Protein AF-A0A953ZET5-F1 (afdb_monomer)

Secondary structure (DSSP, 8-state):
-HHHHHHTT----HHHHHHHHHHHHHHHHHHHHHHHHHHHHHHHHH---HHHHHHHHHHHHHHHHHHHHHHHHHHHHHHHTTEEEETTTTEEEET-HHHHHHHHHHHHHHHHHHHHHHHHHHHHHHHHHHHHHHHHHHHHHHHHHS-----SSSS-S----------------------------

Sequence (185 aa):
VMVSLIVLSQPFGIIMTGVAVVALAGVVVNNAIVMIDYINQLRTHHGLELYDAIVEAGKTRLRPVLLTAITTGLGLLPMAMQFSFDFHQFKFVVGGESSAWWAPLATAVIFGLMIATVLTLVLVPAAYLVTAGWSERWRVFFKRVFGSPDELSDDQRDPPHDGQPSAKAEDKMPTLEPDVAPAFD

pLDDT: mean 76.18, std 15.69, range [39.97, 94.94]

Radius of gyration: 33.56 Å; Cα contacts (8 Å, |Δi|>4): 132; chains: 1; bounding box: 42×70×109 Å

Foldseek 3Di:
DVVLCVVVVADDDPVLLVVLVVVLVVLLVVLLVQLVVQLVCCCPPVVDDSVVSLVVSLVVSLVVLVVVLVVLLVVLVCLLQQFDQDPVVRDTDRPDPVSSVNNVNSSSNNVSSVVSSVCSSPVSSVVVVVCVVCVVVCVVVCCVVPPDPPPDDDPPDDDDDDDDDDDDDDDDDDDDDDDDDDDDD

Solvent-accessible surface area (backbone atoms only — not comparable to full-atom values): 10989 Å² total; per-residue (Å²): 73,73,67,41,32,62,75,69,73,45,76,92,44,72,66,47,46,48,52,26,52,54,55,45,50,54,54,53,50,53,58,43,49,62,44,54,54,44,29,52,45,34,36,73,76,68,64,39,55,76,68,59,20,43,56,52,35,50,62,65,46,46,55,61,55,50,52,51,46,49,51,53,32,62,71,31,43,49,40,39,68,16,54,28,76,39,80,91,74,76,40,82,39,76,65,38,74,72,31,59,71,48,17,51,24,34,39,20,37,39,49,33,43,55,54,47,50,59,45,45,71,52,48,50,56,51,48,48,58,45,44,72,69,35,52,66,56,48,52,53,49,44,45,70,75,50,70,70,88,85,79,91,82,87,90,82,76,78,85,86,82,79,83,82,84,89,80,91,76,89,84,82,84,82,86,79,88,86,84,81,88,82,88,82,136

Mean predicted aligned error: 14.92 Å

Structure (mmCIF, N/CA/C/O backbone):
data_AF-A0A953ZET5-F1
#
_entry.id   AF-A0A953ZET5-F1
#
loop_
_atom_site.group_PDB
_atom_site.id
_atom_site.type_symbol
_atom_site.label_atom_id
_atom_site.label_alt_id
_atom_site.label_comp_id
_atom_site.label_asym_id
_atom_site.label_entity_id
_atom_site.label_seq_id
_atom_site.pdbx_PDB_ins_code
_atom_site.Cartn_x
_atom_site.Cartn_y
_atom_site.Cartn_z
_atom_site.occupancy
_atom_site.B_iso_or_equiv
_atom_site.auth_seq_id
_atom_site.auth_comp_id
_atom_site.auth_asym_id
_atom_site.auth_atom_id
_atom_site.pdbx_PDB_model_num
ATOM 1 N N . VAL A 1 1 ? 7.476 -8.283 -3.589 1.00 85.75 1 VAL A N 1
ATOM 2 C CA . VAL A 1 1 ? 8.822 -7.981 -4.129 1.00 85.75 1 VAL A CA 1
ATOM 3 C C . VAL A 1 1 ? 9.513 -9.210 -4.716 1.00 85.75 1 VAL A C 1
ATOM 5 O O . VAL A 1 1 ? 9.775 -9.204 -5.903 1.00 85.75 1 VAL A O 1
ATOM 8 N N . MET A 1 2 ? 9.762 -10.295 -3.970 1.00 88.56 2 MET A N 1
ATOM 9 C CA . MET A 1 2 ? 10.378 -11.497 -4.581 1.00 88.56 2 MET A CA 1
ATOM 10 C C . MET A 1 2 ? 9.539 -12.085 -5.717 1.00 88.56 2 MET A C 1
ATOM 12 O O . MET A 1 2 ? 10.047 -12.330 -6.804 1.00 88.56 2 MET A O 1
ATOM 16 N N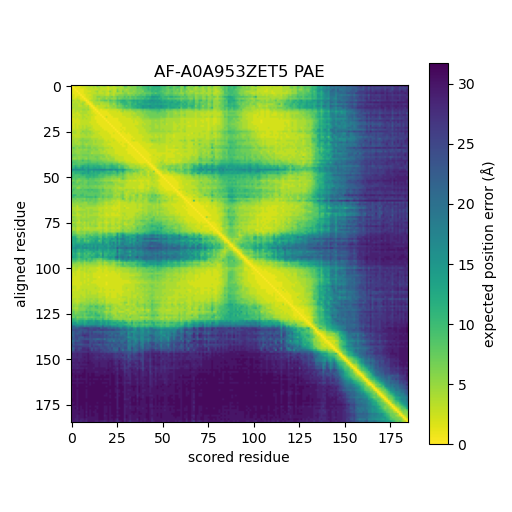 . VAL A 1 3 ? 8.228 -12.204 -5.494 1.00 89.25 3 VAL A N 1
ATOM 17 C CA . VAL A 1 3 ? 7.287 -12.713 -6.500 1.00 89.25 3 VAL A CA 1
ATOM 18 C C . VAL A 1 3 ? 7.346 -11.910 -7.804 1.00 89.25 3 VAL A C 1
ATOM 20 O O . VAL A 1 3 ? 7.345 -12.499 -8.875 1.00 89.25 3 VAL A O 1
ATOM 23 N N . SER A 1 4 ? 7.450 -10.580 -7.740 1.00 86.88 4 SER A N 1
ATOM 24 C CA . SER A 1 4 ? 7.460 -9.748 -8.949 1.00 86.88 4 SER A CA 1
ATOM 25 C C . SER A 1 4 ? 8.730 -9.921 -9.773 1.00 86.88 4 SER A C 1
ATOM 27 O O . SER A 1 4 ? 8.649 -9.993 -10.992 1.00 86.88 4 SER A O 1
ATOM 29 N N . LEU A 1 5 ? 9.891 -10.040 -9.123 1.00 87.50 5 LEU A N 1
ATOM 30 C CA . LEU A 1 5 ? 11.156 -10.272 -9.823 1.00 87.50 5 LEU A CA 1
ATOM 31 C C . LEU A 1 5 ? 11.179 -11.641 -10.511 1.00 87.50 5 LEU A C 1
ATOM 33 O O . LEU A 1 5 ? 11.669 -11.745 -11.632 1.00 87.50 5 LEU A O 1
ATOM 37 N N . ILE A 1 6 ? 10.591 -12.662 -9.875 1.00 89.44 6 ILE A N 1
ATOM 38 C CA . ILE A 1 6 ? 10.443 -14.001 -10.463 1.00 89.44 6 ILE A CA 1
ATOM 39 C C . ILE A 1 6 ? 9.527 -13.947 -11.689 1.00 89.44 6 ILE A C 1
ATOM 41 O O . ILE A 1 6 ? 9.890 -14.456 -12.745 1.00 89.44 6 ILE A O 1
ATOM 45 N N . VAL A 1 7 ? 8.363 -13.299 -11.575 1.00 86.62 7 VAL A N 1
ATOM 46 C CA . VAL A 1 7 ? 7.390 -13.209 -12.677 1.00 86.62 7 VAL A CA 1
ATOM 47 C C . VAL A 1 7 ? 7.969 -12.460 -13.881 1.00 86.62 7 VAL A C 1
ATOM 49 O O . VAL A 1 7 ? 7.744 -12.873 -15.014 1.00 86.62 7 VAL A O 1
ATOM 52 N N . LEU A 1 8 ? 8.740 -11.391 -13.658 1.00 84.31 8 LEU A N 1
ATOM 53 C CA . LEU A 1 8 ? 9.330 -10.587 -14.733 1.00 84.31 8 LEU A CA 1
ATOM 54 C C . LEU A 1 8 ? 10.750 -11.031 -15.131 1.00 84.31 8 LEU A C 1
ATOM 56 O O . LEU A 1 8 ? 11.387 -10.359 -15.938 1.00 84.3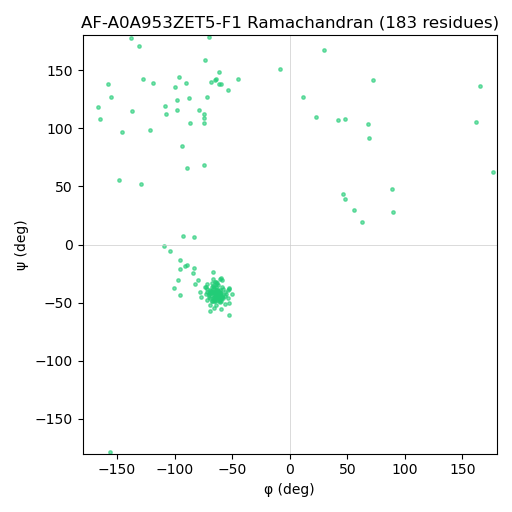1 8 LEU A O 1
ATOM 60 N N . SER A 1 9 ? 11.242 -12.155 -14.590 1.00 84.06 9 SER A N 1
ATOM 61 C CA . SER A 1 9 ? 12.589 -12.695 -14.850 1.00 84.06 9 SER A CA 1
ATOM 62 C C . SER A 1 9 ? 13.706 -11.644 -14.732 1.00 84.06 9 SER A C 1
ATOM 64 O O . SER A 1 9 ? 14.647 -11.623 -15.523 1.00 84.06 9 SER A O 1
ATOM 66 N N . GLN A 1 10 ? 13.592 -10.742 -13.752 1.00 83.88 10 GLN A N 1
ATOM 67 C CA . GLN A 1 10 ? 14.562 -9.668 -13.528 1.00 83.88 10 GLN A CA 1
ATOM 68 C C . GLN A 1 10 ? 15.589 -10.065 -12.460 1.00 83.88 10 GLN A C 1
ATOM 70 O O . GLN A 1 10 ? 15.234 -10.738 -11.487 1.00 83.88 10 GLN A O 1
ATOM 75 N N . PRO A 1 11 ? 16.862 -9.649 -12.601 1.00 83.69 11 PRO A N 1
ATOM 76 C CA . PRO A 1 11 ? 17.901 -10.009 -11.648 1.00 83.69 11 PRO A CA 1
ATOM 77 C C . PRO A 1 11 ? 17.624 -9.405 -10.267 1.00 83.69 11 PRO A C 1
ATOM 79 O O . PRO A 1 11 ? 17.191 -8.258 -10.134 1.00 83.69 11 PRO A O 1
ATOM 82 N N . PHE A 1 12 ? 17.924 -10.174 -9.220 1.00 85.38 12 PHE A N 1
ATOM 83 C CA . PHE A 1 12 ? 17.856 -9.683 -7.850 1.00 85.38 12 PHE A CA 1
ATOM 84 C C . PHE A 1 12 ? 19.036 -8.747 -7.562 1.00 85.38 12 PHE A C 1
ATOM 86 O O . PHE A 1 12 ? 20.168 -9.188 -7.372 1.00 85.38 12 PHE A O 1
ATOM 93 N N . GLY A 1 13 ? 18.765 -7.443 -7.516 1.00 86.88 13 GLY A N 1
ATOM 94 C CA . GLY A 1 13 ? 19.727 -6.435 -7.070 1.00 86.88 13 GLY A CA 1
ATOM 95 C C . GLY A 1 13 ? 19.492 -6.051 -5.612 1.00 86.88 13 GLY A C 1
ATOM 96 O O . GLY A 1 13 ? 18.399 -5.595 -5.281 1.00 86.88 13 GLY A O 1
ATOM 97 N N . ILE A 1 14 ? 20.508 -6.172 -4.751 1.00 89.25 14 ILE A N 1
ATOM 98 C CA . ILE A 1 14 ? 20.401 -5.873 -3.307 1.00 89.25 14 ILE A CA 1
ATOM 99 C C . ILE A 1 14 ? 19.941 -4.427 -3.073 1.00 89.25 14 ILE A C 1
ATOM 101 O O . ILE A 1 14 ? 19.021 -4.188 -2.295 1.00 89.25 14 ILE A O 1
ATOM 105 N N . ILE A 1 15 ? 20.542 -3.470 -3.787 1.00 92.75 15 ILE A N 1
ATOM 106 C CA . ILE A 1 15 ? 20.258 -2.038 -3.619 1.00 92.75 15 ILE A CA 1
ATOM 107 C C . ILE A 1 15 ? 18.846 -1.710 -4.119 1.00 92.75 15 ILE A C 1
ATOM 109 O O . ILE A 1 15 ? 18.015 -1.241 -3.348 1.00 92.75 15 ILE A O 1
ATOM 113 N N . MET A 1 16 ? 18.542 -2.009 -5.386 1.00 91.69 16 MET A N 1
ATOM 114 C CA . MET A 1 16 ? 17.251 -1.665 -6.002 1.00 91.69 16 MET A CA 1
ATOM 115 C C . MET A 1 16 ? 16.070 -2.338 -5.318 1.00 91.69 16 MET A C 1
ATOM 117 O O . MET A 1 16 ? 15.053 -1.705 -5.033 1.00 91.69 16 MET A O 1
ATOM 121 N N . THR A 1 17 ? 16.222 -3.621 -5.010 1.00 91.12 17 THR A N 1
ATOM 122 C CA . THR A 1 17 ? 15.171 -4.385 -4.348 1.00 91.12 17 THR A CA 1
ATOM 123 C C . THR A 1 17 ? 15.019 -3.957 -2.891 1.00 91.12 17 THR A C 1
ATOM 125 O O . THR A 1 17 ? 13.896 -3.845 -2.409 1.00 91.12 17 THR A O 1
ATOM 128 N N . GLY A 1 18 ? 16.126 -3.667 -2.197 1.00 92.62 18 GLY A N 1
ATOM 129 C CA . GLY A 1 18 ? 16.105 -3.152 -0.828 1.00 92.62 18 GLY A CA 1
ATOM 130 C C . GLY A 1 18 ? 15.389 -1.806 -0.728 1.00 92.62 18 GLY A C 1
ATOM 131 O O . GLY A 1 18 ? 14.488 -1.651 0.096 1.00 92.62 18 GLY A O 1
ATOM 132 N N . VAL A 1 19 ? 15.708 -0.866 -1.622 1.00 94.12 19 VAL A N 1
ATOM 133 C CA . VAL A 1 19 ? 15.025 0.435 -1.699 1.00 94.12 19 VAL A CA 1
ATOM 134 C C . VAL A 1 19 ? 13.534 0.253 -1.985 1.00 94.12 19 VAL A C 1
ATOM 136 O O . VAL A 1 19 ? 12.710 0.870 -1.312 1.00 94.12 19 VAL A O 1
ATOM 139 N N . ALA A 1 20 ? 13.166 -0.635 -2.914 1.00 93.38 20 ALA A N 1
ATOM 140 C CA . ALA A 1 20 ? 11.764 -0.928 -3.205 1.00 93.38 20 ALA A CA 1
ATOM 141 C C . ALA A 1 20 ? 11.008 -1.465 -1.976 1.00 93.38 20 ALA A C 1
ATOM 143 O O . ALA A 1 20 ? 9.877 -1.054 -1.728 1.00 93.38 20 ALA A O 1
ATOM 144 N N . VAL A 1 21 ? 11.621 -2.352 -1.184 1.00 93.69 21 VAL A N 1
ATOM 145 C CA . VAL A 1 21 ? 11.015 -2.883 0.050 1.00 93.69 21 VAL A CA 1
ATOM 146 C C . VAL A 1 21 ? 10.782 -1.774 1.075 1.00 93.69 21 VAL A C 1
ATOM 148 O O . VAL A 1 21 ? 9.682 -1.680 1.618 1.00 93.69 21 VAL A O 1
ATOM 151 N N . VAL A 1 22 ? 11.781 -0.923 1.326 1.00 94.94 22 VAL A N 1
ATOM 152 C CA . VAL A 1 22 ? 11.668 0.173 2.304 1.00 94.94 22 VAL A CA 1
ATOM 153 C C . VAL A 1 22 ? 10.611 1.191 1.868 1.00 94.94 22 VAL A C 1
ATOM 155 O O . VAL A 1 22 ? 9.757 1.574 2.668 1.00 94.94 22 VAL A O 1
ATOM 158 N N . ALA A 1 23 ? 10.612 1.582 0.590 1.00 92.94 23 ALA A N 1
ATOM 159 C CA . ALA A 1 23 ? 9.609 2.490 0.038 1.00 92.94 23 ALA A CA 1
ATOM 160 C C . ALA A 1 23 ? 8.187 1.917 0.172 1.00 92.94 23 ALA A C 1
ATOM 162 O O . ALA A 1 23 ? 7.270 2.610 0.615 1.00 92.94 23 ALA A O 1
ATOM 163 N N . LEU A 1 24 ? 8.008 0.631 -0.150 1.00 92.44 24 LEU A N 1
ATOM 164 C CA . LEU A 1 24 ? 6.726 -0.056 0.008 1.00 92.44 24 LEU A CA 1
ATOM 165 C C . LEU A 1 24 ? 6.267 -0.110 1.462 1.00 92.44 24 LEU A C 1
ATOM 167 O O . LEU A 1 24 ? 5.092 0.130 1.723 1.00 92.44 24 LEU A O 1
ATOM 171 N N . ALA A 1 25 ? 7.169 -0.397 2.403 1.00 91.94 25 ALA A N 1
ATOM 172 C CA . ALA A 1 25 ? 6.830 -0.433 3.821 1.00 91.94 25 ALA A CA 1
ATOM 173 C C . ALA A 1 25 ? 6.219 0.901 4.281 1.00 91.94 25 ALA A C 1
ATOM 175 O O . ALA A 1 25 ? 5.177 0.899 4.931 1.00 91.94 25 ALA A O 1
ATOM 176 N N . GLY A 1 26 ? 6.799 2.032 3.868 1.00 90.31 26 GLY A N 1
ATOM 177 C CA . GLY A 1 26 ? 6.268 3.359 4.188 1.00 90.31 26 GLY A CA 1
ATOM 178 C C . GLY A 1 26 ? 4.859 3.593 3.635 1.00 90.31 26 GLY A C 1
ATOM 179 O O . GLY A 1 26 ? 3.962 3.993 4.378 1.00 90.31 26 GLY A O 1
ATOM 180 N N . VAL A 1 27 ? 4.636 3.292 2.351 1.00 90.12 27 VAL A N 1
ATOM 181 C CA . VAL A 1 27 ? 3.317 3.474 1.714 1.00 90.12 27 VAL A CA 1
ATOM 182 C C . VAL A 1 27 ? 2.257 2.591 2.375 1.00 90.12 27 VAL A C 1
ATOM 184 O O . VAL A 1 27 ? 1.150 3.047 2.656 1.00 90.12 27 VAL A O 1
ATOM 187 N N . VAL A 1 28 ? 2.596 1.335 2.663 1.00 88.44 28 VAL A N 1
ATOM 188 C CA . VAL A 1 28 ? 1.678 0.368 3.278 1.00 88.44 28 VAL A CA 1
ATOM 189 C C . VAL A 1 28 ? 1.304 0.780 4.699 1.00 88.44 28 VAL A C 1
ATOM 191 O O . VAL A 1 28 ? 0.123 0.764 5.045 1.00 88.44 28 VAL A O 1
ATOM 194 N N . VAL A 1 29 ? 2.281 1.202 5.506 1.00 87.56 29 VAL A N 1
ATOM 195 C CA . VAL A 1 29 ? 2.034 1.666 6.878 1.00 87.56 29 VAL A CA 1
ATOM 196 C C . VAL A 1 29 ? 1.179 2.934 6.878 1.00 87.56 29 VAL A C 1
ATOM 198 O O . VAL A 1 29 ? 0.223 3.010 7.645 1.00 87.56 29 VAL A O 1
ATOM 201 N N . ASN A 1 30 ? 1.439 3.886 5.977 1.00 87.81 30 ASN A N 1
ATOM 202 C CA . ASN A 1 30 ? 0.619 5.092 5.852 1.00 87.81 30 ASN A CA 1
ATOM 203 C C . ASN A 1 30 ? -0.845 4.765 5.511 1.00 87.81 30 ASN A C 1
ATOM 205 O O . ASN A 1 30 ? -1.770 5.284 6.136 1.00 87.81 30 ASN A O 1
ATOM 209 N N . ASN A 1 31 ? -1.063 3.848 4.565 1.00 87.75 31 ASN A N 1
ATOM 210 C CA . ASN A 1 31 ? -2.406 3.409 4.189 1.00 87.75 31 ASN A CA 1
ATOM 211 C C . ASN A 1 31 ? -3.130 2.698 5.349 1.00 87.75 31 ASN A C 1
ATOM 213 O O . ASN A 1 31 ? -4.345 2.841 5.492 1.00 87.75 31 ASN A O 1
ATOM 217 N N . ALA A 1 32 ? -2.398 1.960 6.190 1.00 86.19 32 ALA A N 1
ATOM 218 C CA . ALA A 1 32 ? -2.946 1.280 7.360 1.00 86.19 32 ALA A CA 1
ATOM 219 C C . ALA A 1 32 ? -3.321 2.251 8.494 1.00 86.19 32 ALA A C 1
ATOM 221 O O . ALA A 1 32 ? -4.439 2.171 9.006 1.00 86.19 32 ALA A O 1
ATOM 222 N N . ILE A 1 33 ? -2.427 3.182 8.853 1.00 89.06 33 ILE A N 1
ATOM 223 C CA . ILE A 1 33 ? -2.638 4.168 9.931 1.00 89.06 33 ILE A CA 1
ATOM 224 C C . ILE A 1 33 ? -3.909 4.974 9.669 1.00 89.06 33 ILE A C 1
ATOM 226 O O . ILE A 1 33 ? -4.818 5.002 10.493 1.00 89.06 33 ILE A O 1
ATOM 230 N N . VAL A 1 34 ? -4.029 5.527 8.462 1.00 87.12 34 VAL A N 1
ATOM 231 C CA . VAL A 1 34 ? -5.168 6.358 8.056 1.00 87.12 34 VAL A CA 1
ATOM 232 C C . VAL A 1 34 ? -6.506 5.607 8.160 1.00 87.12 34 VAL A C 1
ATOM 234 O O . VAL A 1 34 ? -7.550 6.221 8.416 1.00 87.12 34 VAL A O 1
ATOM 237 N N . MET A 1 35 ? -6.504 4.285 7.962 1.00 84.19 35 MET A N 1
ATOM 238 C CA . MET A 1 35 ? -7.703 3.463 8.118 1.00 84.19 35 MET A CA 1
ATOM 239 C C . MET A 1 35 ? -8.036 3.196 9.586 1.00 84.19 35 MET A C 1
ATOM 241 O O . MET A 1 35 ? -9.192 3.363 9.967 1.00 84.19 35 MET A O 1
ATOM 245 N N . ILE A 1 36 ? -7.044 2.848 10.408 1.00 84.94 36 ILE A N 1
ATOM 246 C CA . ILE A 1 36 ? -7.228 2.634 11.853 1.00 84.94 36 ILE A CA 1
ATOM 247 C C . ILE A 1 36 ? -7.732 3.914 12.524 1.00 84.94 36 ILE A C 1
ATOM 249 O O . ILE A 1 36 ? -8.701 3.866 13.281 1.00 84.94 36 ILE A O 1
ATOM 253 N N . ASP A 1 37 ? -7.136 5.058 12.190 1.00 86.88 37 ASP A N 1
ATOM 254 C CA . ASP A 1 37 ? -7.535 6.357 12.730 1.00 86.88 37 ASP A CA 1
ATOM 255 C C . ASP A 1 37 ? -8.986 6.687 12.380 1.00 86.88 37 ASP A C 1
ATOM 257 O O . ASP A 1 37 ? -9.733 7.184 13.219 1.00 86.88 37 ASP A O 1
ATOM 261 N N . TYR A 1 38 ? -9.424 6.351 11.163 1.00 87.12 38 TYR A N 1
ATOM 262 C CA . TYR A 1 38 ? -10.807 6.578 10.747 1.00 87.12 38 TYR A CA 1
ATOM 263 C C . TYR A 1 38 ? -11.789 5.660 11.473 1.00 87.12 38 TYR A C 1
ATOM 265 O O . TYR A 1 38 ? -12.824 6.131 11.930 1.00 87.12 38 TYR A O 1
ATOM 273 N N . ILE A 1 39 ? -11.451 4.378 11.651 1.00 84.81 39 ILE A N 1
ATOM 274 C CA . ILE A 1 39 ? -12.269 3.451 12.449 1.00 84.81 39 ILE A CA 1
ATOM 275 C C . ILE A 1 39 ? -12.413 3.985 13.882 1.00 84.81 39 ILE A C 1
ATOM 277 O O . ILE A 1 39 ? -13.517 4.026 14.425 1.00 84.81 39 ILE A O 1
ATOM 281 N N . ASN A 1 40 ? -11.312 4.443 14.485 1.00 85.44 40 ASN A N 1
ATOM 282 C CA . ASN A 1 40 ? -11.326 4.990 15.839 1.00 85.44 40 ASN A CA 1
ATOM 283 C C . ASN A 1 40 ? -12.127 6.300 15.934 1.00 85.44 40 ASN A C 1
ATOM 285 O O . ASN A 1 40 ? -12.839 6.522 16.916 1.00 85.44 40 ASN A O 1
ATOM 289 N N . GLN A 1 41 ? -12.059 7.141 14.899 1.00 87.44 41 GLN A N 1
ATOM 290 C CA . GLN A 1 41 ? -12.845 8.367 14.797 1.00 87.44 41 GLN A CA 1
ATOM 291 C C . GLN A 1 41 ? -14.347 8.065 14.688 1.00 87.44 41 GLN A C 1
ATOM 293 O O . GLN A 1 41 ? -15.137 8.667 15.413 1.00 87.44 41 GLN A O 1
ATOM 298 N N . LEU A 1 42 ? -14.742 7.095 13.854 1.00 86.38 42 LEU A N 1
ATOM 299 C CA . LEU A 1 42 ? -16.132 6.639 13.723 1.00 86.38 42 LEU A CA 1
ATOM 300 C C . LEU A 1 42 ? -16.664 6.083 15.046 1.00 86.38 42 LEU A C 1
ATOM 302 O O . LEU A 1 42 ? -17.782 6.391 15.453 1.00 86.38 42 LEU A O 1
ATOM 306 N N . ARG A 1 43 ? -15.839 5.324 15.765 1.00 84.19 43 ARG A N 1
ATOM 307 C CA . ARG A 1 43 ? -16.226 4.754 17.054 1.00 84.19 43 ARG A CA 1
ATOM 308 C C . ARG A 1 43 ? -16.362 5.813 18.151 1.00 84.19 43 ARG A C 1
ATOM 310 O O . ARG A 1 43 ? -17.338 5.797 18.892 1.00 84.19 43 ARG A O 1
ATOM 317 N N . THR A 1 44 ? -15.405 6.734 18.248 1.00 84.69 44 THR A N 1
ATOM 318 C CA . THR A 1 44 ? -15.357 7.731 19.334 1.00 84.69 44 THR A CA 1
ATOM 319 C C . THR A 1 44 ? -16.338 8.883 19.119 1.00 84.69 44 THR A C 1
ATOM 321 O O . THR A 1 44 ? -16.984 9.311 20.069 1.00 84.69 44 THR A O 1
ATOM 324 N N . HIS A 1 45 ? -16.472 9.390 17.889 1.00 84.62 45 HIS A N 1
ATOM 325 C CA . HIS A 1 45 ? -17.284 10.583 17.611 1.00 84.62 45 HIS A CA 1
ATOM 326 C C . HIS A 1 45 ? -18.697 10.275 17.118 1.00 84.62 45 HIS A C 1
ATOM 328 O O . HIS A 1 45 ? -19.605 11.057 17.385 1.00 84.62 45 HIS A O 1
ATOM 334 N N . HIS A 1 46 ? -18.894 9.162 16.407 1.00 81.06 46 HIS A N 1
ATOM 335 C CA . HIS A 1 46 ? -20.203 8.800 15.852 1.00 81.06 46 HIS A CA 1
ATOM 336 C C . HIS A 1 46 ? -20.904 7.689 16.645 1.00 81.06 46 HIS A C 1
ATOM 338 O O . HIS A 1 46 ? -22.056 7.381 16.356 1.00 81.06 46 HIS A O 1
ATOM 344 N N . GLY A 1 47 ? -20.235 7.095 17.645 1.00 81.56 47 GLY A N 1
ATOM 345 C CA . GLY A 1 47 ? -20.814 6.056 18.503 1.00 81.56 47 GLY A CA 1
ATOM 346 C C . GLY A 1 47 ? -21.202 4.777 17.757 1.00 81.56 47 GLY A C 1
ATOM 347 O O . GLY A 1 47 ? -22.019 4.008 18.257 1.00 81.56 47 GLY A O 1
ATOM 348 N N . LEU A 1 48 ? -20.649 4.563 16.557 1.00 83.56 48 LEU A N 1
ATOM 349 C CA . LEU A 1 48 ? -20.954 3.410 15.714 1.00 83.56 48 LEU A CA 1
ATOM 350 C C . LEU A 1 48 ? -20.504 2.108 16.385 1.00 83.56 48 LEU A C 1
ATOM 352 O O . LEU A 1 48 ? -19.436 2.040 17.007 1.00 83.56 48 LEU A O 1
ATOM 356 N N . GLU A 1 49 ? -21.305 1.058 16.211 1.00 84.06 49 GLU A N 1
ATOM 357 C CA . GLU A 1 49 ? -20.929 -0.289 16.623 1.00 84.06 49 GLU A CA 1
ATOM 358 C C . GLU A 1 49 ? -19.670 -0.736 15.858 1.00 84.06 49 GLU A C 1
ATOM 360 O O . GLU A 1 49 ? -19.430 -0.330 14.719 1.00 84.06 49 GLU A O 1
ATOM 365 N N . LEU A 1 50 ? -18.835 -1.566 16.494 1.00 78.31 50 LEU A N 1
ATOM 366 C CA . LEU A 1 50 ? -17.515 -1.959 15.985 1.00 78.31 50 LEU A CA 1
ATOM 367 C C . LEU A 1 50 ? -17.562 -2.457 14.533 1.00 78.31 50 LEU A C 1
ATOM 369 O O . LEU A 1 50 ? -16.697 -2.110 13.732 1.00 78.31 50 LEU A O 1
ATOM 373 N N . TYR A 1 51 ? -18.564 -3.270 14.204 1.00 81.44 51 TYR A N 1
ATOM 374 C CA . TYR A 1 51 ? -18.714 -3.846 12.874 1.00 81.44 51 TYR A CA 1
ATOM 375 C C . TYR A 1 51 ? -19.081 -2.787 11.824 1.00 81.44 51 TYR A C 1
ATOM 377 O O . TYR A 1 51 ? -18.438 -2.713 10.775 1.00 81.44 51 TYR A O 1
ATOM 385 N N . ASP A 1 52 ? -20.043 -1.918 12.134 1.00 84.50 52 ASP A N 1
ATOM 386 C CA . ASP A 1 52 ? -20.505 -0.868 11.223 1.00 84.50 52 ASP A CA 1
ATOM 387 C C . ASP A 1 52 ? -19.415 0.174 10.957 1.00 84.50 52 ASP A C 1
ATOM 389 O O . ASP A 1 52 ? -19.176 0.545 9.804 1.00 84.50 52 ASP A O 1
ATOM 393 N N . ALA A 1 53 ? -18.666 0.562 11.996 1.00 84.75 53 ALA A N 1
ATOM 394 C CA . ALA A 1 53 ? -17.532 1.474 11.868 1.00 84.75 53 ALA A CA 1
ATOM 395 C C . ALA A 1 53 ? -16.463 0.937 10.902 1.00 84.75 53 ALA A C 1
ATOM 397 O O . ALA A 1 53 ? -15.881 1.690 10.121 1.00 84.75 53 ALA A O 1
ATOM 398 N N . ILE A 1 54 ? -16.212 -0.374 10.920 1.00 84.06 54 ILE A N 1
ATOM 399 C CA . ILE A 1 54 ? -15.221 -1.022 10.055 1.00 84.06 54 ILE A CA 1
ATOM 400 C C . ILE A 1 54 ? -15.701 -1.089 8.605 1.00 84.06 54 ILE A C 1
ATOM 402 O O . ILE A 1 54 ? -14.921 -0.817 7.688 1.00 84.06 54 ILE A O 1
ATOM 406 N N . VAL A 1 55 ? -16.972 -1.431 8.381 1.00 86.62 55 VAL A N 1
ATOM 407 C CA . VAL A 1 55 ? -17.551 -1.500 7.032 1.00 86.62 55 VAL A CA 1
ATOM 408 C C . VAL A 1 55 ? -17.559 -0.119 6.379 1.00 86.62 55 VAL A C 1
ATOM 410 O O . VAL A 1 55 ? -17.183 0.019 5.210 1.00 86.62 55 VAL A O 1
ATOM 413 N N . GLU A 1 56 ? -17.955 0.912 7.122 1.00 86.62 56 GLU A N 1
ATOM 414 C CA . GLU A 1 56 ? -17.967 2.284 6.623 1.00 86.62 56 GLU A CA 1
ATOM 415 C C . GLU A 1 56 ? -16.550 2.821 6.399 1.00 86.62 56 GLU A C 1
ATOM 417 O O . GLU A 1 56 ? -16.260 3.405 5.348 1.00 86.62 56 GLU A O 1
ATOM 422 N N . ALA A 1 57 ? -15.622 2.512 7.308 1.00 84.38 57 ALA A N 1
ATOM 423 C CA . ALA A 1 57 ? -14.222 2.858 7.134 1.00 84.38 57 ALA A CA 1
ATOM 424 C C . ALA A 1 57 ? -13.595 2.228 5.891 1.00 84.38 57 ALA A C 1
ATOM 426 O O . ALA A 1 57 ? -12.930 2.925 5.119 1.00 84.38 57 ALA A O 1
ATOM 427 N N . GLY A 1 58 ? -13.855 0.941 5.653 1.00 82.88 58 GLY A N 1
ATOM 428 C CA . GLY A 1 58 ? -13.383 0.238 4.466 1.00 82.88 58 GLY A CA 1
ATOM 429 C C . GLY A 1 58 ? -13.881 0.888 3.173 1.00 82.88 58 GLY A C 1
ATOM 430 O O . GLY A 1 58 ? -13.088 1.139 2.267 1.00 82.88 58 GLY A O 1
ATOM 431 N N . LYS A 1 59 ? -15.172 1.243 3.094 1.00 86.69 59 LYS A N 1
ATOM 432 C CA . LYS A 1 59 ? -15.763 1.886 1.904 1.00 86.69 59 LYS A CA 1
ATOM 433 C C . LYS A 1 59 ? -15.160 3.261 1.614 1.00 86.69 59 LYS A C 1
ATOM 435 O O . LYS A 1 59 ? -14.839 3.561 0.462 1.00 86.69 59 LYS A O 1
ATOM 440 N N . THR A 1 60 ? -14.993 4.091 2.640 1.00 85.56 60 THR A N 1
ATOM 441 C CA . THR A 1 60 ? -14.491 5.463 2.474 1.00 85.56 60 THR A CA 1
ATOM 442 C C . THR A 1 60 ? -12.994 5.487 2.169 1.00 85.56 60 THR A C 1
ATOM 444 O O . THR A 1 60 ? -12.542 6.281 1.341 1.00 85.56 60 THR A O 1
ATOM 447 N N . ARG A 1 61 ? -12.212 4.588 2.777 1.00 84.50 61 ARG A N 1
ATOM 448 C CA . ARG A 1 61 ? -10.752 4.526 2.597 1.00 84.50 61 ARG A CA 1
ATOM 449 C C . ARG A 1 61 ? -10.309 3.756 1.355 1.00 84.50 61 ARG A C 1
ATOM 451 O O . ARG A 1 61 ? -9.218 4.026 0.853 1.00 84.50 61 ARG A O 1
ATOM 458 N N . LEU A 1 62 ? -11.162 2.895 0.794 1.00 83.25 62 LEU A N 1
ATOM 459 C CA . LEU A 1 62 ? -10.892 2.204 -0.470 1.00 83.25 62 LEU A CA 1
ATOM 460 C C . LEU A 1 62 ? -10.520 3.187 -1.592 1.00 83.25 62 LEU A C 1
ATOM 462 O O . LEU A 1 62 ? -9.606 2.912 -2.364 1.00 83.25 62 LEU A O 1
ATOM 466 N N . ARG A 1 63 ? -11.180 4.353 -1.664 1.00 89.38 63 ARG A N 1
ATOM 467 C CA . ARG A 1 63 ? -10.937 5.337 -2.734 1.00 89.38 63 ARG A CA 1
ATOM 468 C C . ARG A 1 63 ? -9.526 5.949 -2.664 1.00 89.38 63 ARG A C 1
ATOM 470 O O . ARG A 1 63 ? -8.820 5.841 -3.664 1.00 89.38 63 ARG A O 1
ATOM 477 N N . PRO A 1 64 ? -9.074 6.537 -1.533 1.00 85.50 64 PRO A N 1
ATOM 478 C CA . PRO A 1 64 ? -7.692 6.998 -1.392 1.00 85.50 64 PRO A CA 1
ATOM 479 C C . PRO A 1 64 ? -6.645 5.922 -1.689 1.00 85.50 64 PRO A C 1
ATOM 481 O O . PRO A 1 64 ? -5.705 6.177 -2.434 1.00 85.50 64 PRO A O 1
ATOM 484 N N . VAL A 1 65 ? -6.824 4.712 -1.150 1.00 87.12 65 VAL A N 1
ATOM 485 C CA . VAL A 1 65 ? -5.835 3.632 -1.284 1.00 87.12 65 VAL A CA 1
ATOM 486 C C . VAL A 1 65 ? -5.713 3.167 -2.739 1.00 87.12 65 VAL A C 1
ATOM 488 O O . VAL A 1 65 ? -4.603 3.006 -3.248 1.00 87.12 65 VAL A O 1
ATOM 491 N N . LEU A 1 66 ? -6.841 3.011 -3.440 1.00 89.44 66 LEU A N 1
ATOM 492 C CA . LEU A 1 66 ? -6.833 2.704 -4.869 1.00 89.44 66 LEU A CA 1
ATOM 493 C C . LEU A 1 66 ? -6.218 3.839 -5.691 1.00 89.44 66 LEU A C 1
ATOM 495 O O . LEU A 1 66 ? -5.465 3.559 -6.617 1.00 89.44 66 LEU A O 1
ATOM 499 N N . LEU A 1 67 ? -6.485 5.104 -5.351 1.00 92.00 67 LEU A N 1
ATOM 500 C CA . LEU A 1 67 ? -5.898 6.250 -6.048 1.00 92.00 67 LEU A CA 1
ATOM 501 C C . LEU A 1 67 ? -4.372 6.240 -5.930 1.00 92.00 67 LEU A C 1
ATOM 503 O O . LEU A 1 67 ? -3.694 6.407 -6.940 1.00 92.00 67 LEU A O 1
ATOM 507 N N . THR A 1 68 ? -3.823 5.970 -4.743 1.00 90.50 68 THR A N 1
ATOM 508 C CA . THR A 1 68 ? -2.374 5.812 -4.552 1.00 90.50 68 THR A CA 1
ATOM 509 C C . THR A 1 68 ? -1.826 4.659 -5.388 1.00 90.50 68 THR A C 1
ATOM 511 O O . THR A 1 68 ? -0.861 4.850 -6.124 1.00 90.50 68 THR A O 1
ATOM 514 N N . ALA A 1 69 ? -2.460 3.484 -5.330 1.00 89.19 69 ALA A N 1
ATOM 515 C CA . ALA A 1 69 ? -2.028 2.321 -6.100 1.00 89.19 69 ALA A CA 1
ATOM 516 C C . ALA A 1 69 ? -2.030 2.589 -7.612 1.00 89.19 69 ALA A C 1
ATOM 518 O O . ALA A 1 69 ? -1.059 2.266 -8.295 1.00 89.19 69 ALA A O 1
ATOM 519 N N . ILE A 1 70 ? -3.080 3.234 -8.123 1.00 92.06 70 ILE A N 1
ATOM 520 C CA . ILE A 1 70 ? -3.220 3.582 -9.539 1.00 92.06 70 ILE A CA 1
ATOM 521 C C . ILE A 1 70 ? -2.193 4.642 -9.939 1.00 92.06 70 ILE A C 1
ATOM 523 O O . ILE A 1 70 ? -1.491 4.449 -10.924 1.00 92.06 70 ILE A O 1
ATOM 527 N N . THR A 1 71 ? -2.053 5.729 -9.179 1.00 93.75 71 THR A N 1
ATOM 528 C CA . THR A 1 71 ? -1.084 6.797 -9.475 1.00 93.75 71 THR A CA 1
ATOM 529 C C . THR A 1 71 ? 0.349 6.273 -9.476 1.00 93.75 71 THR A C 1
ATOM 531 O O . THR A 1 71 ? 1.099 6.539 -10.414 1.00 93.75 71 THR A O 1
ATOM 534 N N . THR A 1 72 ? 0.740 5.495 -8.462 1.00 91.50 72 THR A N 1
ATOM 535 C CA . THR A 1 72 ? 2.082 4.901 -8.399 1.00 91.50 72 THR A CA 1
ATOM 536 C C . THR A 1 72 ? 2.272 3.861 -9.496 1.00 91.50 72 THR A C 1
ATOM 538 O O . THR A 1 72 ? 3.322 3.835 -10.135 1.00 91.50 72 THR A O 1
ATOM 541 N N . GLY A 1 73 ? 1.245 3.045 -9.744 1.00 91.12 73 GLY A N 1
ATOM 542 C CA . GLY A 1 73 ? 1.199 2.085 -10.836 1.00 91.12 73 GLY A CA 1
ATOM 543 C C . GLY A 1 73 ? 1.494 2.762 -12.165 1.00 91.12 73 GLY A C 1
ATOM 544 O O . GLY A 1 73 ? 2.502 2.448 -12.779 1.00 91.12 73 GLY A O 1
ATOM 545 N N . LEU A 1 74 ? 0.675 3.737 -12.560 1.00 92.25 74 LEU A N 1
ATOM 546 C CA . LEU A 1 74 ? 0.788 4.465 -13.826 1.00 92.25 74 LEU A CA 1
ATOM 547 C C . LEU A 1 74 ? 2.094 5.256 -13.953 1.00 92.25 74 LEU A C 1
ATOM 549 O O . LEU A 1 74 ? 2.690 5.257 -15.027 1.00 92.25 74 LEU A O 1
ATOM 553 N N . GLY A 1 75 ? 2.560 5.895 -12.877 1.00 90.94 75 GLY A N 1
ATOM 554 C CA . GLY A 1 75 ? 3.805 6.666 -12.895 1.00 90.94 75 GLY A CA 1
ATOM 555 C C . GLY A 1 75 ? 5.049 5.799 -13.103 1.00 90.94 75 GLY A C 1
ATOM 556 O O . GLY A 1 75 ? 5.982 6.205 -13.791 1.00 90.94 75 GLY A O 1
ATOM 557 N N . LEU A 1 76 ? 5.056 4.586 -12.546 1.00 91.06 76 LEU A N 1
ATOM 558 C CA . LEU A 1 76 ? 6.181 3.656 -12.660 1.00 91.06 76 LEU A CA 1
ATOM 559 C C . LEU A 1 76 ? 6.018 2.648 -13.806 1.00 91.06 76 LEU A C 1
ATOM 561 O O . LEU A 1 76 ? 6.994 2.001 -14.181 1.00 91.06 76 LEU A O 1
ATOM 565 N N . LEU A 1 77 ? 4.821 2.522 -14.385 1.00 90.00 77 LEU A N 1
ATOM 566 C CA . LEU A 1 77 ? 4.496 1.594 -15.471 1.00 90.00 77 LEU A CA 1
ATOM 567 C C . LEU A 1 77 ? 5.435 1.700 -16.687 1.00 90.00 77 LEU A C 1
ATOM 569 O O . LEU A 1 77 ? 5.961 0.663 -17.096 1.00 90.00 77 LEU A O 1
ATOM 573 N N . PRO A 1 78 ? 5.708 2.892 -17.262 1.00 86.88 78 PRO A N 1
ATOM 574 C CA . PRO A 1 78 ? 6.616 2.988 -18.408 1.00 86.88 78 PRO A CA 1
ATOM 575 C C . PRO A 1 78 ? 8.044 2.572 -18.039 1.00 86.88 78 PRO A C 1
ATOM 577 O O . PRO A 1 78 ? 8.718 1.901 -18.820 1.00 86.88 78 PRO A O 1
ATOM 580 N N . MET A 1 79 ? 8.478 2.898 -16.819 1.00 87.56 79 MET A N 1
ATOM 581 C CA . MET A 1 79 ? 9.808 2.559 -16.319 1.00 87.56 79 MET A CA 1
ATOM 582 C C . MET A 1 79 ? 9.953 1.045 -16.097 1.00 87.56 79 MET A C 1
ATOM 584 O O . MET A 1 79 ? 10.951 0.447 -16.488 1.00 87.56 79 MET A O 1
ATOM 588 N N . ALA A 1 80 ? 8.922 0.408 -15.537 1.00 85.69 80 ALA A N 1
ATOM 589 C CA . ALA A 1 80 ? 8.852 -1.035 -15.334 1.00 85.69 80 ALA A CA 1
ATOM 590 C C . ALA A 1 80 ? 8.885 -1.823 -16.655 1.00 85.69 80 ALA A C 1
ATOM 592 O O . ALA A 1 80 ? 9.486 -2.893 -16.722 1.00 85.69 80 ALA A O 1
ATOM 593 N N . MET A 1 81 ? 8.281 -1.276 -17.713 1.00 83.81 81 MET A N 1
ATOM 594 C CA . MET A 1 81 ? 8.292 -1.852 -19.061 1.00 83.81 81 MET A CA 1
ATOM 595 C C . MET A 1 81 ? 9.552 -1.503 -19.876 1.00 83.81 81 MET A C 1
ATOM 597 O O . MET A 1 81 ? 9.612 -1.831 -21.058 1.00 83.81 81 MET A O 1
ATOM 601 N N . GLN A 1 82 ? 10.554 -0.846 -19.277 1.00 82.00 82 GLN A N 1
ATOM 602 C CA . GLN A 1 82 ? 11.784 -0.402 -19.955 1.00 82.00 82 GLN A CA 1
ATOM 603 C C . GLN A 1 82 ? 11.527 0.486 -21.188 1.00 82.00 82 GLN A C 1
ATOM 605 O O . GLN A 1 82 ? 12.327 0.515 -22.128 1.00 82.00 82 GLN A O 1
ATOM 610 N N . PHE A 1 83 ? 10.423 1.240 -21.191 1.00 77.69 83 PHE A N 1
ATOM 611 C CA . PHE A 1 83 ? 10.211 2.295 -22.176 1.00 77.69 83 PHE A CA 1
ATOM 612 C C . PHE A 1 83 ? 11.115 3.480 -21.825 1.00 77.69 83 PHE A C 1
ATOM 614 O O . PHE A 1 83 ? 10.879 4.186 -20.846 1.00 77.69 83 PHE A O 1
ATOM 621 N N . SER A 1 84 ? 12.154 3.699 -22.630 1.00 72.38 84 SER A N 1
ATOM 622 C CA . SER A 1 84 ? 12.997 4.895 -22.578 1.00 72.38 84 SER A CA 1
ATOM 623 C C . SER A 1 84 ? 12.575 5.869 -23.677 1.00 72.38 84 SER A C 1
ATOM 625 O O . SER A 1 84 ? 12.353 5.476 -24.821 1.00 72.38 84 SER A O 1
ATOM 627 N N . PHE A 1 85 ? 12.461 7.153 -23.349 1.00 68.81 85 PHE A N 1
ATOM 628 C CA . PHE A 1 85 ? 12.262 8.203 -24.345 1.00 68.81 85 PHE A CA 1
ATOM 629 C C . PHE A 1 85 ? 13.612 8.844 -24.661 1.00 68.81 85 PHE A C 1
ATOM 631 O O . PHE A 1 85 ? 14.229 9.440 -23.778 1.00 68.81 85 PHE A O 1
ATOM 638 N N . ASP A 1 86 ? 14.083 8.707 -25.899 1.00 73.25 86 ASP A N 1
ATOM 639 C CA . ASP A 1 86 ? 15.298 9.377 -26.349 1.00 73.25 86 ASP A CA 1
ATOM 640 C C . ASP A 1 86 ? 14.945 10.789 -26.844 1.00 73.25 86 ASP A C 1
ATOM 642 O O . ASP A 1 86 ? 14.378 10.969 -27.927 1.00 73.25 86 ASP A O 1
ATOM 646 N N . PHE A 1 87 ? 15.273 11.797 -26.029 1.00 71.69 87 PHE A N 1
ATOM 647 C CA . PHE A 1 87 ? 15.049 13.213 -26.336 1.00 71.69 87 PHE A CA 1
ATOM 648 C C . PHE A 1 87 ? 15.902 13.716 -27.508 1.00 71.69 87 PHE A C 1
ATOM 650 O O . PHE A 1 87 ? 15.523 14.688 -28.156 1.00 71.69 87 PHE A O 1
ATOM 657 N N . HIS A 1 88 ? 17.031 13.067 -27.806 1.00 73.69 88 HIS A N 1
ATOM 658 C CA . HIS A 1 88 ? 17.932 13.487 -28.879 1.00 73.69 88 HIS A CA 1
ATOM 659 C C . HIS A 1 88 ? 17.437 13.050 -30.258 1.00 73.69 88 HIS A C 1
ATOM 661 O O . HIS A 1 88 ? 17.689 13.730 -31.253 1.00 73.69 88 HIS A O 1
ATOM 667 N N . GLN A 1 89 ? 16.728 11.923 -30.321 1.00 73.19 89 GLN A N 1
ATOM 668 C CA . GLN A 1 89 ? 16.179 11.384 -31.566 1.00 73.19 89 GLN A CA 1
ATOM 669 C C . GLN A 1 89 ? 14.652 11.497 -31.661 1.00 73.19 89 GLN A C 1
ATOM 671 O O . GLN A 1 89 ? 14.092 11.091 -32.679 1.00 73.19 89 GLN A O 1
ATOM 676 N N . PHE A 1 90 ? 13.981 12.037 -30.632 1.00 75.19 90 PHE A N 1
ATOM 677 C CA . PHE A 1 90 ? 12.517 12.051 -30.489 1.00 75.19 90 PHE A CA 1
ATOM 678 C C . PHE A 1 90 ? 11.896 10.674 -30.793 1.00 75.19 90 PHE A C 1
ATOM 680 O O . PHE A 1 90 ? 10.895 10.558 -31.504 1.00 75.19 90 PHE A O 1
ATOM 687 N N . LYS A 1 91 ? 12.518 9.604 -30.278 1.00 74.69 91 LYS A N 1
ATOM 688 C CA . LYS A 1 91 ? 12.096 8.214 -30.500 1.00 74.69 91 LYS A CA 1
ATOM 689 C C . LYS A 1 91 ? 11.923 7.471 -29.183 1.00 74.69 91 LYS A C 1
ATOM 691 O O . LYS A 1 91 ? 12.698 7.631 -28.245 1.00 74.69 91 LYS A O 1
ATOM 696 N N . PHE A 1 92 ? 10.907 6.616 -29.141 1.00 69.94 92 PHE A N 1
ATOM 697 C CA . PHE A 1 92 ? 10.725 5.657 -28.059 1.00 69.94 92 PHE A CA 1
ATOM 698 C C . PHE A 1 92 ? 11.673 4.481 -28.288 1.00 69.94 92 PHE A C 1
ATOM 700 O O . PHE A 1 92 ? 11.557 3.770 -29.286 1.00 69.94 92 PHE A O 1
ATOM 707 N N . VAL A 1 93 ? 12.617 4.298 -27.370 1.00 71.75 93 VAL A N 1
ATOM 708 C CA . VAL A 1 93 ? 13.573 3.193 -27.371 1.00 71.75 93 VAL A CA 1
ATOM 709 C C . VAL A 1 93 ? 13.191 2.252 -26.240 1.00 71.75 93 VAL A C 1
ATOM 711 O O . VAL A 1 93 ? 13.162 2.629 -25.070 1.00 71.75 93 VAL A O 1
ATOM 714 N N . VAL A 1 94 ? 12.873 1.011 -26.584 1.00 74.94 94 VAL A N 1
ATOM 715 C CA . VAL A 1 94 ? 12.627 -0.037 -25.591 1.00 74.94 94 VAL A CA 1
ATOM 716 C C . VAL A 1 94 ? 13.969 -0.683 -25.254 1.00 74.94 94 VAL A C 1
ATOM 718 O O . VAL A 1 94 ? 14.683 -1.102 -2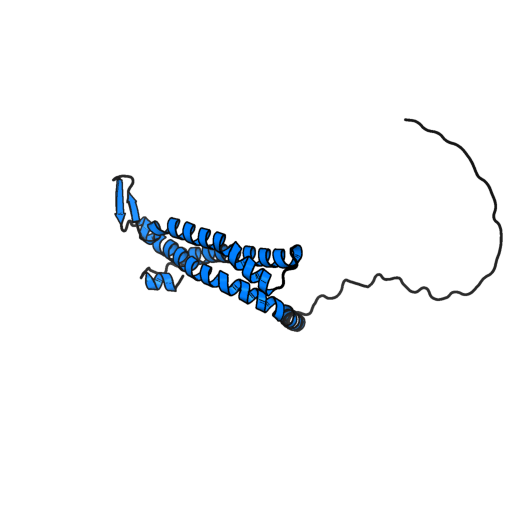6.162 1.00 74.94 94 VAL A O 1
ATOM 721 N N . GLY A 1 95 ? 14.318 -0.745 -23.966 1.00 72.44 95 GLY A N 1
ATOM 722 C CA . GLY A 1 95 ? 15.553 -1.393 -23.501 1.00 72.44 95 GLY A CA 1
ATOM 723 C C . GLY A 1 95 ? 16.787 -0.488 -23.417 1.00 72.44 95 GLY A C 1
ATOM 724 O O . GLY A 1 95 ? 17.907 -0.971 -23.549 1.00 72.44 95 GLY A O 1
ATOM 725 N N . GLY A 1 96 ? 16.615 0.819 -23.191 1.00 76.81 96 GLY A N 1
ATOM 726 C CA . GLY A 1 96 ? 17.749 1.699 -22.881 1.00 76.81 96 GLY A CA 1
ATOM 727 C C . GLY A 1 96 ? 18.458 1.267 -21.589 1.00 76.81 96 GLY A C 1
ATOM 728 O O . GLY A 1 96 ? 17.782 0.953 -20.603 1.00 76.81 96 GLY A O 1
ATOM 729 N N . GLU A 1 97 ? 19.798 1.288 -21.571 1.00 77.12 97 GLU A N 1
ATOM 730 C CA . GLU A 1 97 ? 20.624 0.798 -20.446 1.00 77.12 97 GLU A CA 1
ATOM 731 C C . GLU A 1 97 ? 20.226 1.423 -19.101 1.00 77.12 97 GLU A C 1
ATOM 733 O O . GLU A 1 97 ? 20.142 0.736 -18.083 1.00 77.12 97 GLU A O 1
ATOM 738 N N . SER A 1 98 ? 19.887 2.717 -19.100 1.00 78.75 98 SER A N 1
ATOM 739 C CA . SER A 1 98 ? 19.415 3.405 -17.898 1.00 78.75 98 SER A CA 1
ATOM 740 C C . SER A 1 98 ? 18.085 2.838 -17.394 1.00 78.75 98 SER A C 1
ATOM 742 O O . SER A 1 98 ? 17.953 2.587 -16.201 1.00 78.75 98 SER A O 1
ATOM 744 N N . SER A 1 99 ? 17.105 2.576 -18.268 1.00 81.19 99 SER A N 1
ATOM 745 C CA . SER A 1 99 ? 15.801 2.028 -17.851 1.00 81.19 99 SER A CA 1
ATOM 746 C C . SER A 1 99 ? 15.889 0.598 -17.324 1.00 81.19 99 SER A C 1
ATOM 748 O O . SER A 1 99 ? 15.180 0.254 -16.379 1.00 81.19 99 SER A O 1
ATOM 750 N N . ALA A 1 100 ? 16.801 -0.215 -17.865 1.00 82.94 100 ALA A N 1
ATOM 751 C CA . ALA A 1 100 ? 17.029 -1.578 -17.398 1.00 82.94 100 ALA A CA 1
ATOM 752 C C . ALA A 1 100 ? 17.542 -1.614 -15.948 1.00 82.94 100 ALA A C 1
ATOM 754 O O . ALA A 1 100 ? 17.196 -2.523 -15.195 1.00 82.94 100 ALA A O 1
ATOM 755 N N . TRP A 1 101 ? 18.310 -0.602 -15.529 1.00 86.38 101 TRP A N 1
ATOM 756 C CA . TRP A 1 101 ? 18.831 -0.502 -14.163 1.00 86.38 101 TRP A CA 1
ATOM 757 C C . TRP A 1 101 ? 17.748 -0.159 -13.126 1.00 86.38 101 TRP A C 1
ATOM 759 O O . TRP A 1 101 ? 17.780 -0.664 -12.003 1.00 86.38 101 TRP A O 1
ATOM 769 N N . TRP A 1 102 ? 16.755 0.652 -13.508 1.00 87.75 102 TRP A N 1
ATOM 770 C CA . TRP A 1 102 ? 15.635 1.044 -12.640 1.00 87.75 102 TRP A CA 1
ATOM 771 C C . TRP A 1 102 ? 14.432 0.091 -12.707 1.00 87.75 102 TRP A C 1
ATOM 773 O O . TRP A 1 102 ? 13.598 0.088 -11.797 1.00 87.75 102 TRP A O 1
ATOM 783 N N . ALA A 1 103 ? 14.338 -0.743 -13.746 1.00 88.31 103 ALA A N 1
ATOM 784 C CA . ALA A 1 103 ? 13.218 -1.662 -13.944 1.00 88.31 103 ALA A CA 1
ATOM 785 C C . ALA A 1 103 ? 12.956 -2.601 -12.743 1.00 88.31 103 ALA A C 1
ATOM 787 O O . ALA A 1 103 ? 11.792 -2.699 -12.337 1.00 88.31 103 ALA A O 1
ATOM 788 N N . PRO A 1 104 ? 13.965 -3.213 -12.081 1.00 89.69 104 PRO A N 1
ATOM 789 C CA . PRO A 1 104 ? 13.718 -4.088 -10.931 1.00 89.69 104 PRO A CA 1
ATOM 790 C C . PRO A 1 104 ? 13.084 -3.357 -9.743 1.00 89.69 104 PRO A C 1
ATOM 792 O O . PRO A 1 104 ? 12.260 -3.926 -9.029 1.00 89.69 104 PRO A O 1
ATOM 795 N N . LEU A 1 105 ? 13.428 -2.081 -9.545 1.00 92.31 105 LEU A N 1
ATOM 796 C CA . LEU A 1 105 ? 12.825 -1.240 -8.512 1.00 92.31 105 LEU A CA 1
ATOM 797 C C . LEU A 1 105 ? 11.370 -0.924 -8.862 1.00 92.31 105 LEU A C 1
ATOM 799 O O . LEU A 1 105 ? 10.476 -1.162 -8.049 1.00 92.31 105 LEU A O 1
ATOM 803 N N . ALA A 1 106 ? 11.123 -0.417 -10.072 1.00 91.81 106 ALA A N 1
ATOM 804 C CA . ALA A 1 106 ? 9.788 -0.014 -10.509 1.00 91.81 106 ALA A CA 1
ATOM 805 C C . ALA A 1 106 ? 8.807 -1.196 -10.475 1.00 91.81 106 ALA A C 1
ATOM 807 O O . ALA A 1 106 ? 7.721 -1.104 -9.902 1.00 91.81 106 ALA A O 1
ATOM 808 N N . THR A 1 107 ? 9.218 -2.341 -11.017 1.00 90.50 107 THR A N 1
ATOM 809 C CA . THR A 1 107 ? 8.407 -3.565 -11.050 1.00 90.50 107 THR A CA 1
ATOM 810 C C . THR A 1 107 ? 8.125 -4.100 -9.646 1.00 90.50 107 THR A C 1
ATOM 812 O O . THR A 1 107 ? 6.988 -4.478 -9.351 1.00 90.50 107 THR A O 1
ATOM 815 N N . ALA A 1 108 ? 9.119 -4.070 -8.749 1.00 92.94 108 ALA A N 1
ATOM 816 C CA . ALA A 1 108 ? 8.957 -4.447 -7.350 1.00 92.94 108 ALA A CA 1
ATOM 817 C C . ALA A 1 108 ? 7.934 -3.578 -6.615 1.00 92.94 108 ALA A C 1
ATOM 819 O O . ALA A 1 108 ? 7.100 -4.124 -5.886 1.00 92.94 108 ALA A O 1
ATOM 820 N N . VAL A 1 109 ? 7.979 -2.258 -6.816 1.00 93.50 109 VAL A N 1
ATOM 821 C CA . VAL A 1 109 ? 7.049 -1.312 -6.189 1.00 93.50 109 VAL A CA 1
ATOM 822 C C . VAL A 1 109 ? 5.635 -1.498 -6.730 1.00 93.50 109 VAL A C 1
ATOM 824 O O . VAL A 1 109 ? 4.713 -1.641 -5.937 1.00 93.50 109 VAL A O 1
ATOM 827 N N . ILE A 1 110 ? 5.436 -1.574 -8.048 1.00 92.19 110 ILE A N 1
ATOM 828 C CA . ILE A 1 110 ? 4.088 -1.711 -8.628 1.00 92.19 110 ILE A CA 1
ATOM 829 C C . ILE A 1 110 ? 3.414 -2.990 -8.126 1.00 92.19 110 ILE A C 1
ATOM 831 O O . ILE A 1 110 ? 2.342 -2.941 -7.526 1.00 92.19 110 ILE A O 1
ATOM 835 N N . PHE A 1 111 ? 4.054 -4.146 -8.310 1.00 91.56 111 PHE A N 1
ATOM 836 C CA . PHE A 1 111 ? 3.466 -5.419 -7.886 1.00 91.56 111 PHE A CA 1
ATOM 837 C C . PHE A 1 111 ? 3.336 -5.522 -6.367 1.00 91.56 111 PHE A C 1
ATOM 839 O O . PHE A 1 111 ? 2.340 -6.037 -5.859 1.00 91.56 111 PHE A O 1
ATOM 846 N N . GLY A 1 112 ? 4.351 -5.051 -5.637 1.00 91.31 112 GLY A N 1
ATOM 847 C CA . GLY A 1 112 ? 4.336 -5.041 -4.182 1.00 91.31 112 GLY A CA 1
ATOM 848 C C . GLY A 1 112 ? 3.181 -4.209 -3.641 1.00 91.31 112 GLY A C 1
ATOM 849 O O . GLY A 1 112 ? 2.468 -4.680 -2.762 1.00 91.31 112 GLY A O 1
ATOM 850 N N . LEU A 1 113 ? 2.947 -3.029 -4.215 1.00 92.19 113 LEU A N 1
ATOM 851 C CA . LEU A 1 113 ? 1.858 -2.144 -3.832 1.00 92.19 113 LEU A CA 1
ATOM 852 C C . LEU A 1 113 ? 0.498 -2.740 -4.183 1.00 92.19 113 LEU A C 1
ATOM 854 O O . LEU A 1 113 ? -0.398 -2.685 -3.350 1.00 92.19 113 LEU A O 1
ATOM 858 N N . MET A 1 114 ? 0.336 -3.353 -5.358 1.00 90.31 114 MET A N 1
ATOM 859 C CA . MET A 1 114 ? -0.929 -3.989 -5.749 1.00 90.31 114 MET A CA 1
ATOM 860 C C . MET A 1 114 ? -1.330 -5.100 -4.771 1.00 90.31 114 MET A C 1
ATOM 862 O O . MET A 1 114 ? -2.452 -5.111 -4.266 1.00 90.31 114 MET A O 1
ATOM 866 N N . ILE A 1 115 ? -0.394 -5.995 -4.440 1.00 90.06 115 ILE A N 1
ATOM 867 C CA . ILE A 1 115 ? -0.640 -7.078 -3.478 1.00 90.06 115 ILE A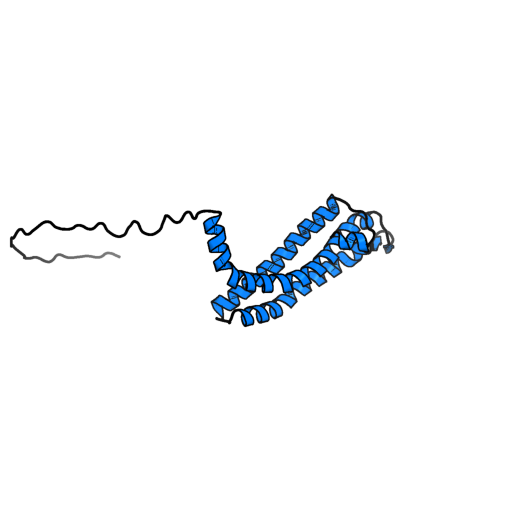 CA 1
ATOM 868 C C . ILE A 1 115 ? -0.862 -6.507 -2.075 1.00 90.06 115 ILE A C 1
ATOM 870 O O . ILE A 1 115 ? -1.811 -6.889 -1.392 1.00 90.06 115 ILE A O 1
ATOM 874 N N . ALA A 1 116 ? -0.015 -5.570 -1.642 1.00 88.94 116 ALA A N 1
ATOM 875 C CA . ALA A 1 116 ? -0.112 -4.990 -0.312 1.00 88.94 116 ALA A CA 1
ATOM 876 C C . ALA A 1 116 ? -1.379 -4.153 -0.127 1.00 88.94 116 ALA A C 1
ATOM 878 O O . ALA A 1 116 ? -1.901 -4.096 0.977 1.00 88.94 116 ALA A O 1
ATOM 879 N N . THR A 1 117 ? -1.909 -3.542 -1.184 1.00 88.88 117 THR A N 1
ATOM 880 C CA . THR A 1 117 ? -3.162 -2.779 -1.153 1.00 88.88 117 THR A CA 1
ATOM 881 C C . THR A 1 117 ? -4.340 -3.685 -0.818 1.00 88.88 117 THR A C 1
ATOM 883 O O . THR A 1 117 ? -5.067 -3.416 0.139 1.00 88.88 117 THR A O 1
ATOM 886 N N . VAL A 1 118 ? -4.490 -4.794 -1.550 1.00 87.94 118 VAL A N 1
ATOM 887 C CA . VAL A 1 118 ? -5.531 -5.797 -1.274 1.00 87.94 118 VAL A CA 1
ATOM 888 C C . VAL A 1 118 ? -5.340 -6.384 0.120 1.00 87.94 118 VAL A C 1
ATOM 890 O O . VAL A 1 118 ? -6.296 -6.486 0.886 1.00 87.94 118 VAL A O 1
ATOM 893 N N . LEU A 1 119 ? -4.094 -6.714 0.474 1.00 87.75 119 LEU A N 1
ATOM 894 C CA . LEU A 1 119 ? -3.788 -7.275 1.780 1.00 87.75 119 LEU A CA 1
ATOM 895 C C . LEU A 1 119 ? -4.125 -6.293 2.903 1.00 87.75 119 LEU A C 1
ATOM 897 O O . LEU A 1 119 ? -4.779 -6.693 3.847 1.00 87.75 119 LEU A O 1
ATOM 901 N N . THR A 1 120 ? -3.755 -5.017 2.801 1.00 85.88 120 THR A N 1
ATOM 902 C CA . THR A 1 120 ? -4.000 -3.995 3.837 1.00 85.88 120 THR A CA 1
ATOM 903 C C . THR A 1 120 ? -5.492 -3.760 4.043 1.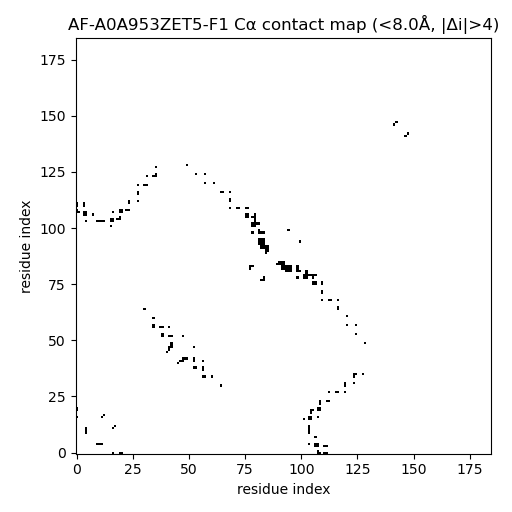00 85.88 120 THR A C 1
ATOM 905 O O . THR A 1 120 ? -5.946 -3.704 5.182 1.00 85.88 120 THR A O 1
ATOM 908 N N . LEU A 1 121 ? -6.270 -3.691 2.957 1.00 82.56 121 LEU A N 1
ATOM 909 C CA . LEU A 1 121 ? -7.722 -3.504 3.021 1.00 82.56 121 LEU A CA 1
ATOM 910 C C . LEU A 1 121 ? -8.447 -4.628 3.763 1.00 82.56 121 LEU A C 1
ATOM 912 O O . LEU A 1 121 ? -9.482 -4.366 4.358 1.00 82.56 121 LEU A O 1
ATOM 916 N N . VAL A 1 122 ? -7.919 -5.853 3.746 1.00 82.75 122 VAL A N 1
ATOM 917 C CA . VAL A 1 122 ? -8.507 -7.001 4.456 1.00 82.75 122 VAL A CA 1
ATOM 918 C C . VAL A 1 122 ? -7.859 -7.204 5.827 1.00 82.75 122 VAL A C 1
ATOM 920 O O . VAL A 1 122 ? -8.541 -7.427 6.824 1.00 82.75 122 VAL A O 1
ATOM 923 N N . LEU A 1 123 ? -6.535 -7.106 5.889 1.00 84.19 123 LEU A N 1
ATOM 924 C CA . LEU A 1 123 ? -5.727 -7.402 7.065 1.00 84.19 123 LEU A CA 1
ATOM 925 C C . LEU A 1 123 ? -5.923 -6.367 8.165 1.00 84.19 123 LEU A C 1
ATOM 927 O O . LEU A 1 123 ? -6.037 -6.753 9.316 1.00 84.19 123 LEU A O 1
ATOM 931 N N . VAL A 1 124 ? -5.989 -5.074 7.845 1.00 84.44 124 VAL A N 1
ATOM 932 C CA . VAL A 1 124 ? -6.163 -4.022 8.857 1.00 84.44 124 VAL A CA 1
ATOM 933 C C . VAL A 1 124 ? -7.527 -4.091 9.558 1.00 84.44 124 VAL A C 1
ATOM 935 O O . VAL A 1 124 ? -7.526 -4.079 10.788 1.00 84.44 124 VAL A O 1
ATOM 938 N N . PRO A 1 125 ? -8.684 -4.209 8.872 1.00 80.31 125 PRO A N 1
ATOM 939 C CA . PRO A 1 125 ? -9.958 -4.341 9.576 1.00 80.31 125 PRO A CA 1
ATOM 940 C C . PRO A 1 125 ? -10.062 -5.670 10.329 1.00 80.31 125 PRO A C 1
ATOM 942 O O . PRO A 1 125 ? -10.564 -5.691 11.451 1.00 80.31 125 PRO A O 1
ATOM 945 N N . ALA A 1 126 ? -9.527 -6.766 9.775 1.00 82.00 126 ALA A N 1
ATOM 946 C CA . ALA A 1 126 ? -9.456 -8.041 10.483 1.00 82.00 126 ALA A CA 1
ATOM 947 C C . ALA A 1 126 ? -8.575 -7.941 11.738 1.00 82.00 126 ALA A C 1
ATOM 949 O O . ALA A 1 126 ? -8.969 -8.394 12.809 1.00 82.00 126 ALA A O 1
ATOM 950 N N . ALA A 1 127 ? -7.411 -7.299 11.635 1.00 76.81 127 ALA A N 1
ATOM 951 C CA . ALA A 1 127 ? -6.523 -7.061 12.763 1.00 76.81 127 ALA A CA 1
ATOM 952 C C . ALA A 1 127 ? -7.192 -6.174 13.815 1.00 76.81 127 ALA A C 1
ATOM 954 O O . ALA A 1 127 ? -7.050 -6.466 14.993 1.00 76.81 127 ALA A O 1
ATOM 955 N N . TYR A 1 128 ? -7.961 -5.156 13.418 1.00 77.94 128 TYR A N 1
ATOM 956 C CA . TYR A 1 128 ? -8.700 -4.300 14.349 1.00 77.94 128 TYR A CA 1
ATOM 957 C C . TYR A 1 128 ? -9.814 -5.058 15.095 1.00 77.94 128 TYR A C 1
ATOM 959 O O . TYR A 1 128 ? -9.969 -4.897 16.303 1.00 77.94 128 TYR A O 1
ATOM 967 N N . LEU A 1 129 ? -10.556 -5.940 14.411 1.00 77.62 129 LEU A N 1
ATOM 968 C CA . LEU A 1 129 ? -11.524 -6.839 15.061 1.00 77.62 129 LEU A CA 1
ATOM 969 C C . LEU A 1 129 ? -10.840 -7.754 16.074 1.00 77.62 129 LEU A C 1
ATOM 971 O O . LEU A 1 129 ? -11.326 -7.934 17.191 1.00 77.62 129 LEU A O 1
ATOM 975 N N . VAL A 1 130 ? -9.696 -8.321 15.685 1.00 76.62 130 VAL A N 1
ATOM 976 C CA . VAL A 1 130 ? -8.925 -9.175 16.578 1.00 76.62 130 VAL A CA 1
ATOM 977 C C . VAL A 1 130 ? -8.398 -8.354 17.745 1.00 76.62 130 VAL A C 1
ATOM 979 O O . VAL A 1 130 ? -8.598 -8.793 18.860 1.00 76.62 130 VAL A O 1
ATOM 982 N N . THR A 1 131 ? -7.798 -7.174 17.565 1.00 71.56 131 THR A N 1
ATOM 983 C CA . THR A 1 131 ? -7.279 -6.361 18.681 1.00 71.56 131 THR A CA 1
ATOM 984 C C . THR A 1 131 ? -8.374 -5.868 19.617 1.00 71.56 131 THR A C 1
ATOM 986 O O . THR A 1 131 ? -8.137 -5.823 20.823 1.00 71.56 131 THR A O 1
ATOM 989 N N . ALA A 1 132 ? -9.582 -5.593 19.120 1.00 67.25 132 ALA A N 1
ATOM 990 C CA . ALA A 1 132 ? -10.733 -5.312 19.973 1.00 67.25 132 ALA A CA 1
ATOM 991 C C . ALA A 1 132 ? -11.041 -6.484 20.930 1.00 67.25 132 ALA A C 1
ATOM 993 O O . ALA A 1 132 ? -11.354 -6.239 22.090 1.00 67.25 132 ALA A O 1
ATOM 994 N N . GLY A 1 133 ? -10.865 -7.739 20.493 1.00 61.72 133 GLY A N 1
ATOM 995 C CA . GLY A 1 133 ? -10.968 -8.931 21.353 1.00 61.72 133 GLY A CA 1
ATOM 996 C C . GLY A 1 133 ? -9.651 -9.401 22.005 1.00 61.72 133 GLY A C 1
ATOM 997 O O . GLY A 1 133 ? -9.667 -10.156 22.976 1.00 61.72 133 GLY A O 1
ATOM 998 N N . TRP A 1 134 ? -8.494 -8.984 21.482 1.00 51.12 134 TRP A N 1
ATOM 999 C CA . TRP A 1 134 ? -7.149 -9.421 21.881 1.00 51.12 134 TRP A CA 1
ATOM 1000 C C . TRP A 1 134 ? -6.532 -8.471 22.903 1.00 51.12 134 TRP A C 1
ATOM 1002 O O . TRP A 1 134 ? -5.661 -8.900 23.652 1.00 51.12 134 TRP A O 1
ATOM 1012 N N . SER A 1 135 ? -6.996 -7.223 23.001 1.00 53.66 135 SER A N 1
ATOM 1013 C CA . SER A 1 135 ? -6.541 -6.250 24.002 1.00 53.66 135 SER A CA 1
ATOM 1014 C C . SER A 1 135 ? -6.618 -6.815 25.426 1.00 53.66 135 SER A C 1
ATOM 1016 O O . SER A 1 135 ? -5.674 -6.649 26.194 1.00 53.66 135 SER A O 1
ATOM 1018 N N . GLU A 1 136 ? -7.645 -7.610 25.744 1.00 57.88 136 GLU A N 1
ATOM 1019 C CA . GLU A 1 136 ? -7.769 -8.317 27.023 1.00 57.88 136 GLU A CA 1
ATOM 1020 C C . GLU A 1 136 ? -6.651 -9.361 27.229 1.00 57.88 136 GLU A C 1
ATOM 1022 O O . GLU A 1 136 ? -6.023 -9.418 28.285 1.00 57.88 136 GLU A O 1
ATOM 1027 N N . ARG A 1 137 ? -6.349 -10.182 26.211 1.00 55.00 137 ARG A N 1
ATOM 1028 C CA . ARG A 1 137 ? -5.377 -11.291 26.314 1.00 55.00 137 ARG A CA 1
ATOM 1029 C C . ARG A 1 137 ? -3.926 -10.837 26.140 1.00 55.00 137 ARG A C 1
ATOM 1031 O O . ARG A 1 137 ? -3.061 -11.396 26.805 1.00 55.00 137 ARG A O 1
ATOM 1038 N N . TRP A 1 138 ? -3.647 -9.836 25.302 1.00 43.47 138 TRP A N 1
ATOM 1039 C CA . TRP A 1 138 ? -2.321 -9.216 25.187 1.00 43.47 138 TRP A CA 1
ATOM 1040 C C . TRP A 1 138 ? -2.007 -8.353 26.397 1.00 43.47 138 TRP A C 1
ATOM 1042 O O . TRP A 1 138 ? -0.885 -8.425 26.860 1.00 43.47 138 TRP A O 1
ATOM 1052 N N . ARG A 1 139 ? -2.965 -7.631 26.992 1.00 52.91 139 ARG A N 1
ATOM 1053 C CA . ARG A 1 139 ? -2.723 -6.931 28.265 1.00 52.91 139 ARG A CA 1
ATOM 1054 C C . ARG A 1 139 ? -2.336 -7.909 29.375 1.00 52.91 139 ARG A C 1
ATOM 1056 O O . ARG A 1 139 ? -1.391 -7.648 30.106 1.00 52.91 139 ARG A O 1
ATOM 1063 N N . VAL A 1 140 ? -2.998 -9.066 29.462 1.00 57.78 140 VAL A N 1
ATOM 1064 C CA . VAL A 1 140 ? -2.673 -10.109 30.454 1.00 57.78 140 VAL A CA 1
ATOM 1065 C C . VAL A 1 140 ? -1.360 -10.830 30.131 1.00 57.78 140 VAL A C 1
ATOM 1067 O O . VAL A 1 140 ? -0.570 -11.094 31.032 1.00 57.78 140 VAL A O 1
ATOM 1070 N N . PHE A 1 141 ? -1.096 -11.140 28.862 1.00 59.44 141 PHE A N 1
ATOM 1071 C CA . PHE A 1 141 ? 0.146 -11.787 28.434 1.00 59.44 141 PHE A CA 1
ATOM 1072 C C . PHE A 1 141 ? 1.355 -1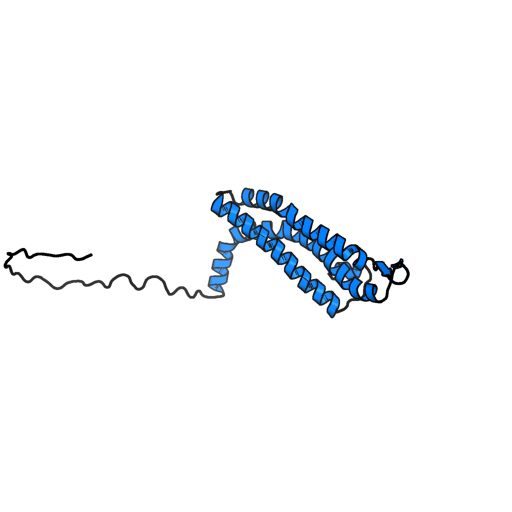0.848 28.556 1.00 59.44 141 PHE A C 1
ATOM 1074 O O . PHE A 1 141 ? 2.382 -11.248 29.092 1.00 59.44 141 PHE A O 1
ATOM 1081 N N . PHE A 1 142 ? 1.213 -9.588 28.146 1.00 43.56 142 PHE A N 1
ATOM 1082 C CA . PHE A 1 142 ? 2.241 -8.558 28.265 1.00 43.56 142 PHE A CA 1
ATOM 1083 C C . PHE A 1 142 ? 2.473 -8.195 29.732 1.00 43.56 142 PHE A C 1
ATOM 1085 O O . PHE A 1 142 ? 3.623 -8.178 30.120 1.00 43.56 142 PHE A O 1
ATOM 1092 N N . LYS A 1 143 ? 1.441 -8.088 30.588 1.00 55.03 143 LYS A N 1
ATOM 1093 C CA . LYS A 1 143 ? 1.614 -7.957 32.054 1.00 55.03 143 LYS A CA 1
ATOM 1094 C C . LYS A 1 143 ? 2.361 -9.143 32.682 1.00 55.03 143 LYS A C 1
ATOM 1096 O O . LYS A 1 143 ? 3.026 -8.989 33.701 1.00 55.03 143 LYS A O 1
ATOM 1101 N N . ARG A 1 144 ? 2.248 -10.340 32.092 1.00 54.34 144 ARG A N 1
ATOM 1102 C CA . ARG A 1 144 ? 2.918 -11.564 32.568 1.00 54.34 144 ARG A CA 1
ATOM 1103 C C . ARG A 1 144 ? 4.358 -11.704 32.066 1.00 54.34 144 ARG A C 1
ATOM 1105 O O . ARG A 1 144 ? 5.138 -12.402 32.703 1.00 54.34 144 ARG A O 1
ATOM 1112 N N . VAL A 1 145 ? 4.690 -11.083 30.935 1.00 57.78 145 VAL A N 1
ATOM 1113 C CA . VAL A 1 145 ? 6.014 -11.156 30.287 1.00 57.78 145 VAL A CA 1
ATOM 1114 C C . VAL A 1 145 ? 6.861 -9.908 30.573 1.00 57.78 145 VAL A C 1
ATOM 1116 O O . VAL A 1 145 ? 8.058 -10.021 30.805 1.00 57.78 145 VAL A O 1
ATOM 1119 N N . PHE A 1 146 ? 6.238 -8.736 30.614 1.00 56.50 146 PHE A N 1
ATOM 1120 C CA . PHE A 1 146 ? 6.786 -7.444 31.013 1.00 56.50 146 PHE A CA 1
ATOM 1121 C C . PHE A 1 146 ? 5.942 -6.927 32.186 1.00 56.50 146 PHE A C 1
ATOM 1123 O O . PHE A 1 146 ? 4.844 -6.407 31.996 1.00 56.50 146 PHE A O 1
ATOM 1130 N N . GLY A 1 147 ? 6.426 -7.120 33.414 1.00 52.66 147 GLY A N 1
ATOM 1131 C CA . GLY A 1 147 ? 5.763 -6.594 34.607 1.00 52.66 147 GLY A CA 1
ATOM 1132 C C . GLY A 1 147 ? 5.525 -5.086 34.484 1.00 52.66 147 GLY A C 1
ATOM 1133 O O . GLY A 1 147 ? 6.420 -4.349 34.069 1.00 52.66 147 GLY A O 1
ATOM 1134 N N . SER A 1 148 ? 4.310 -4.643 34.806 1.00 54.72 148 SER A N 1
ATOM 1135 C CA . SER A 1 148 ? 3.954 -3.227 34.808 1.00 54.72 148 SER A CA 1
ATOM 1136 C C . SER A 1 148 ? 4.830 -2.444 35.793 1.00 54.72 148 SER A C 1
ATOM 1138 O O . SER A 1 148 ? 4.958 -2.868 36.943 1.00 54.72 148 SER A O 1
ATOM 1140 N N . PRO A 1 149 ? 5.301 -1.243 35.437 1.00 55.22 149 PRO A N 1
ATOM 1141 C CA . PRO A 1 149 ? 5.497 -0.169 36.400 1.00 55.22 149 PRO A CA 1
ATOM 1142 C C . PRO A 1 149 ? 4.116 0.403 36.782 1.00 55.22 149 PRO A C 1
ATOM 1144 O O . PRO A 1 149 ? 3.756 1.508 36.392 1.00 55.22 149 PRO A O 1
ATOM 1147 N N . ASP A 1 150 ? 3.303 -0.389 37.489 1.00 63.22 150 ASP A N 1
ATOM 1148 C CA . ASP A 1 150 ? 2.064 0.078 38.127 1.00 63.22 150 ASP A CA 1
ATOM 1149 C C . ASP A 1 150 ? 2.409 0.576 39.546 1.00 63.22 150 ASP A C 1
ATOM 1151 O O . ASP A 1 150 ? 1.993 -0.021 40.529 1.00 63.22 150 ASP A O 1
ATOM 1155 N N . GLU A 1 151 ? 3.187 1.652 39.659 1.00 58.75 151 GLU A N 1
ATOM 1156 C CA . GLU A 1 151 ? 3.270 2.476 40.873 1.00 58.75 151 GLU A CA 1
ATOM 1157 C C . GLU A 1 151 ? 3.481 3.920 40.428 1.00 58.75 151 GLU A C 1
ATOM 1159 O O . GLU A 1 151 ? 4.590 4.293 40.064 1.00 58.75 151 GLU A O 1
ATOM 1164 N N . LEU A 1 152 ? 2.392 4.692 40.365 1.00 56.16 152 LEU A N 1
ATOM 1165 C CA . LEU A 1 152 ? 2.323 6.147 40.587 1.00 56.16 152 LEU A CA 1
ATOM 1166 C C . LEU A 1 152 ? 0.883 6.613 40.319 1.00 56.16 152 LEU A C 1
ATOM 1168 O O . LEU A 1 152 ? 0.586 7.373 39.401 1.00 56.16 152 LEU A O 1
ATOM 1172 N N . SER A 1 153 ? -0.050 6.108 41.117 1.00 57.09 153 SER A N 1
ATOM 1173 C CA . SER A 1 153 ? -1.336 6.749 41.391 1.00 57.09 153 SER A CA 1
ATOM 1174 C C . SER A 1 153 ? -1.807 6.219 42.745 1.00 57.09 153 SER A C 1
ATOM 1176 O O . SER A 1 153 ? -1.861 5.007 42.913 1.00 57.09 153 SER A O 1
ATOM 1178 N N . ASP A 1 154 ? -2.135 7.129 43.667 1.00 55.28 154 ASP A N 1
ATOM 1179 C CA . ASP A 1 154 ? -2.704 6.902 45.014 1.00 55.28 154 ASP A CA 1
ATOM 1180 C C . ASP A 1 154 ? -1.756 6.688 46.223 1.00 55.28 154 ASP A C 1
ATOM 1182 O O . ASP A 1 154 ? -2.038 5.859 47.079 1.00 55.28 154 ASP A O 1
ATOM 1186 N N . ASP A 1 155 ? -0.727 7.531 46.406 1.00 53.72 155 ASP A N 1
ATOM 1187 C CA . ASP A 1 155 ? -0.209 7.833 47.767 1.00 53.72 155 ASP A CA 1
ATOM 1188 C C . ASP A 1 155 ? -0.099 9.345 48.026 1.00 53.72 155 ASP A C 1
ATOM 1190 O O . ASP A 1 155 ? 0.941 9.897 48.364 1.00 53.72 155 ASP A O 1
ATOM 1194 N N . GLN A 1 156 ? -1.202 10.056 47.789 1.00 56.19 156 GLN A N 1
ATOM 1195 C CA . GLN A 1 156 ? -1.433 11.365 48.403 1.00 56.19 156 GLN A CA 1
ATOM 1196 C C . GLN A 1 156 ? -2.939 11.549 48.624 1.00 56.19 156 GLN A C 1
ATOM 1198 O O . GLN A 1 156 ? -3.564 12.483 48.125 1.00 56.19 156 GLN A O 1
ATOM 1203 N N . ARG A 1 157 ? -3.544 10.600 49.346 1.00 56.22 157 ARG A N 1
ATOM 1204 C CA . ARG A 1 157 ? -4.796 10.826 50.071 1.00 56.22 157 ARG A CA 1
ATOM 1205 C C . ARG A 1 157 ? -4.438 10.867 51.550 1.00 56.22 157 ARG A C 1
ATOM 1207 O O . ARG A 1 157 ? -3.950 9.881 52.080 1.00 56.22 157 ARG A O 1
ATOM 1214 N N . ASP A 1 158 ? -4.603 12.060 52.108 1.00 55.81 158 ASP A N 1
ATOM 1215 C CA . ASP A 1 158 ? -4.602 12.489 53.509 1.00 55.81 158 ASP A CA 1
ATOM 1216 C C . ASP A 1 158 ? -4.125 11.508 54.599 1.00 55.81 158 ASP A C 1
ATOM 1218 O O . ASP A 1 158 ? -4.698 10.427 54.763 1.00 55.81 158 ASP A O 1
ATOM 1222 N N . PRO A 1 159 ? -3.169 11.914 55.460 1.00 64.81 159 PRO A N 1
ATOM 1223 C CA . PRO A 1 159 ? -2.890 11.157 56.668 1.00 64.81 159 PRO A CA 1
ATOM 1224 C C . PRO A 1 159 ? -4.074 11.240 57.654 1.00 64.81 159 PRO A C 1
ATOM 1226 O O . PRO A 1 159 ? -4.638 12.319 57.865 1.00 64.81 159 PRO A O 1
ATOM 1229 N N . PRO A 1 160 ? -4.425 10.129 58.325 1.00 56.44 160 PRO A N 1
ATOM 1230 C CA . PRO 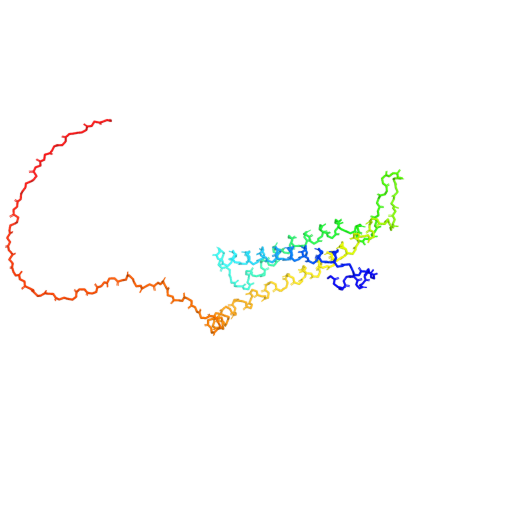A 1 160 ? -5.392 10.129 59.410 1.00 56.44 160 PRO A CA 1
ATOM 1231 C C . PRO A 1 160 ? -4.751 10.735 60.665 1.00 56.44 160 PRO A C 1
ATOM 1233 O O . PRO A 1 160 ? -3.857 10.143 61.269 1.00 56.44 160 PRO A O 1
ATOM 1236 N N . HIS A 1 161 ? -5.218 11.910 61.086 1.00 57.84 161 HIS A N 1
ATOM 1237 C CA . HIS A 1 161 ? -4.970 12.406 62.439 1.00 57.84 161 HIS A CA 1
ATOM 1238 C C . HIS A 1 161 ? -6.137 12.013 63.346 1.00 57.84 161 HIS A C 1
ATOM 1240 O O . HIS A 1 161 ? -7.072 12.780 63.569 1.00 57.84 161 HIS A O 1
ATOM 1246 N N . ASP A 1 162 ? -6.054 10.795 63.876 1.00 59.03 162 ASP A N 1
ATOM 1247 C CA . ASP A 1 162 ? -6.844 10.363 65.024 1.00 59.03 162 ASP A CA 1
ATOM 1248 C C .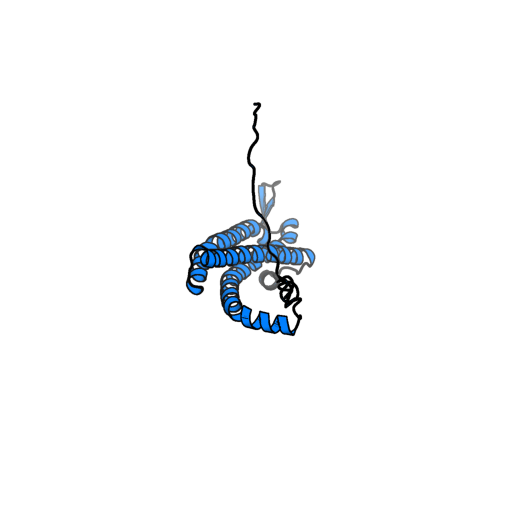 ASP A 1 162 ? -6.339 11.045 66.313 1.00 59.03 162 ASP A C 1
ATOM 1250 O O . ASP A 1 162 ? -5.163 10.970 66.666 1.00 59.03 162 ASP A O 1
ATOM 1254 N N . GLY A 1 163 ? -7.270 11.676 67.035 1.00 49.22 163 GLY A N 1
ATOM 1255 C CA . GLY A 1 163 ? -7.352 11.664 68.500 1.00 49.22 163 GLY A CA 1
ATOM 1256 C C . GLY A 1 163 ? -6.286 12.389 69.333 1.00 49.22 163 GLY A C 1
ATOM 1257 O O . GLY A 1 163 ? -5.381 11.759 69.874 1.00 49.22 163 GLY A O 1
ATOM 1258 N N . GLN A 1 164 ? -6.533 13.664 69.655 1.00 46.91 164 GLN A N 1
ATOM 1259 C CA . GLN A 1 164 ? -6.226 14.191 70.996 1.00 46.91 164 GLN A CA 1
ATOM 1260 C C . GLN A 1 164 ? -7.517 14.674 71.687 1.00 46.91 164 GLN A C 1
ATOM 1262 O O . GLN A 1 164 ? -8.367 15.269 71.020 1.00 46.91 164 GLN A O 1
ATOM 1267 N N . PRO A 1 165 ? -7.714 14.411 72.996 1.00 47.91 165 PRO A N 1
ATOM 1268 C CA . PRO A 1 165 ? -8.980 14.655 73.678 1.00 47.91 165 PRO A CA 1
ATOM 1269 C C . PRO A 1 165 ? -9.076 16.063 74.289 1.00 47.91 165 PRO A C 1
ATOM 1271 O O . PRO A 1 165 ? -8.144 16.539 74.925 1.00 47.91 165 PRO A O 1
ATOM 1274 N N . SER A 1 166 ? -10.261 16.667 74.141 1.00 49.09 166 SER A N 1
ATOM 1275 C CA . SER A 1 166 ? -10.924 17.654 75.016 1.00 49.09 166 SER A CA 1
ATOM 1276 C C . SER A 1 166 ? -10.055 18.494 75.972 1.00 49.09 166 SER A C 1
ATOM 1278 O O . SER A 1 166 ? -9.716 18.044 77.067 1.00 49.09 166 SER A O 1
ATOM 1280 N N . ALA A 1 167 ? -9.936 19.793 75.681 1.00 47.78 167 ALA A N 1
ATOM 1281 C CA . ALA A 1 167 ? -9.792 20.825 76.707 1.00 47.78 167 ALA A CA 1
ATOM 1282 C C . ALA A 1 167 ? -10.675 22.044 76.377 1.00 47.78 167 ALA A C 1
ATOM 1284 O O . ALA A 1 167 ? -10.496 22.722 75.371 1.00 47.78 167 ALA A O 1
ATOM 1285 N N . LYS A 1 168 ? -11.660 22.263 77.252 1.00 39.97 168 LYS A N 1
ATOM 1286 C CA . LYS A 1 168 ? -12.475 23.473 77.436 1.00 39.97 168 LYS A CA 1
ATOM 1287 C C . LYS A 1 168 ? -11.651 24.769 77.440 1.00 39.97 168 LYS A C 1
ATOM 1289 O O . LYS A 1 168 ? -10.626 24.805 78.113 1.00 39.97 168 LYS A O 1
ATOM 1294 N N . ALA A 1 169 ? -12.220 25.820 76.845 1.00 45.88 169 ALA A N 1
ATOM 1295 C CA . ALA A 1 169 ? -12.403 27.189 77.373 1.00 45.88 169 ALA A CA 1
ATOM 1296 C C . ALA A 1 169 ? -12.669 28.101 76.156 1.00 45.88 169 ALA A C 1
ATOM 1298 O O . ALA A 1 169 ? -11.830 28.211 75.272 1.00 45.88 169 ALA A O 1
ATOM 1299 N N . GLU A 1 170 ? -13.899 28.555 75.903 1.00 44.81 170 GLU A N 1
ATOM 1300 C CA . GLU A 1 170 ? -14.403 29.842 76.416 1.00 44.81 170 GLU A CA 1
ATOM 1301 C C . GLU A 1 170 ? -13.348 30.958 76.323 1.00 44.81 170 GLU A C 1
ATOM 1303 O O . GLU A 1 170 ? -12.401 30.963 77.100 1.00 44.81 170 GLU A O 1
ATOM 1308 N N . ASP A 1 171 ? -13.516 31.911 75.398 1.00 40.34 171 ASP A N 1
ATOM 1309 C CA . ASP A 1 171 ? -13.884 33.298 75.741 1.00 40.34 171 ASP A CA 1
ATOM 1310 C C . ASP A 1 171 ? -13.657 34.272 74.555 1.00 40.34 171 ASP A C 1
ATOM 1312 O O . ASP A 1 171 ? -12.625 34.256 73.891 1.00 40.34 171 ASP A O 1
ATOM 1316 N N . LYS A 1 172 ? -14.648 35.152 74.358 1.00 43.41 172 LYS A N 1
ATOM 1317 C CA . LYS A 1 172 ? -14.652 36.445 73.634 1.00 43.41 172 LYS A CA 1
ATOM 1318 C C . LYS A 1 172 ? -14.487 36.549 72.104 1.00 43.41 172 LYS A C 1
ATOM 1320 O O . LYS A 1 172 ? -13.400 36.678 71.556 1.00 43.41 172 LYS A O 1
ATOM 1325 N N . MET A 1 173 ? -15.629 36.799 71.453 1.00 43.16 173 MET A N 1
ATOM 1326 C CA . MET A 1 173 ? -15.819 38.001 70.604 1.00 43.16 173 MET A CA 1
ATOM 1327 C C . MET A 1 173 ? -15.980 39.234 71.535 1.00 43.16 173 MET A C 1
ATOM 1329 O O . MET A 1 173 ? -16.406 38.999 72.671 1.00 43.16 173 MET A O 1
ATOM 1333 N N . PRO A 1 174 ? -15.754 40.521 71.150 1.00 54.22 174 PRO A N 1
ATOM 1334 C CA . PRO A 1 174 ? -16.161 41.089 69.852 1.00 54.22 174 PRO A CA 1
ATOM 1335 C C . PRO A 1 174 ? -15.375 42.324 69.313 1.00 54.22 174 PRO A C 1
ATOM 1337 O O . PRO A 1 174 ? -14.509 42.883 69.978 1.00 54.22 174 PRO A O 1
ATOM 1340 N N . THR A 1 175 ? -15.829 42.811 68.143 1.00 47.25 175 THR A N 1
ATOM 1341 C CA . THR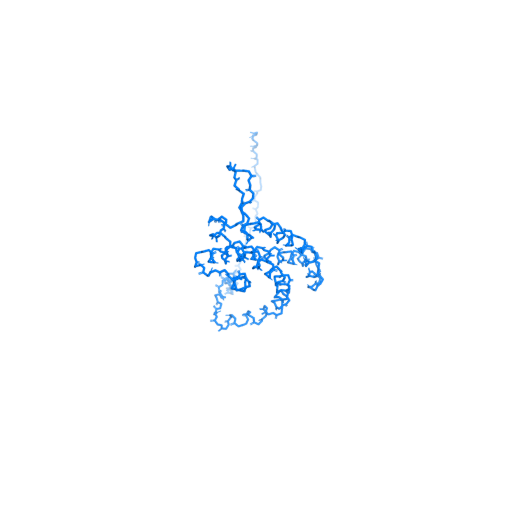 A 1 175 ? -15.713 44.190 67.590 1.00 47.25 175 THR A CA 1
ATOM 1342 C C . THR A 1 175 ? -14.315 44.623 67.091 1.00 47.25 175 THR A C 1
ATOM 1344 O O . THR A 1 175 ? -13.314 44.239 67.670 1.00 47.25 175 THR A O 1
ATOM 1347 N N . LEU A 1 176 ? -14.112 45.371 66.000 1.00 49.44 176 LEU A N 1
ATOM 1348 C CA . LEU A 1 176 ? -14.831 46.494 65.389 1.00 49.44 176 LEU A CA 1
ATOM 1349 C C . LEU A 1 176 ? -14.449 46.586 63.884 1.00 49.44 176 LEU A C 1
ATOM 1351 O O . LEU A 1 176 ? -13.274 46.474 63.547 1.00 49.44 176 LEU A O 1
ATOM 1355 N N . GLU A 1 177 ? -15.418 46.831 62.998 1.00 49.84 177 GLU A N 1
ATOM 1356 C CA . GLU A 1 177 ? -15.222 47.618 61.757 1.00 49.84 177 GLU A CA 1
ATOM 1357 C C . GLU A 1 177 ? -15.009 49.108 62.124 1.00 49.84 177 GLU A C 1
ATOM 1359 O O . GLU A 1 177 ? -15.234 49.452 63.289 1.00 49.84 177 GLU A O 1
ATOM 1364 N N . PRO A 1 178 ? -14.773 50.063 61.199 1.00 64.94 178 PRO A N 1
ATOM 1365 C CA . PRO A 1 178 ? -14.282 50.027 59.805 1.00 64.94 178 PRO A CA 1
ATOM 1366 C C . PRO A 1 178 ? -13.136 51.060 59.588 1.00 64.94 178 PRO A C 1
ATOM 1368 O O . PRO A 1 178 ? -12.945 51.922 60.434 1.00 64.94 178 PRO A O 1
ATOM 1371 N N . ASP A 1 179 ? -12.419 51.070 58.451 1.00 55.84 179 ASP A N 1
ATOM 1372 C CA . ASP A 1 179 ? -11.941 52.356 57.880 1.00 55.84 179 ASP A CA 1
ATOM 1373 C C . ASP A 1 179 ? -11.464 52.251 56.413 1.00 55.84 179 ASP A C 1
ATOM 1375 O O . ASP A 1 179 ? -10.453 51.630 56.096 1.00 55.84 179 ASP A O 1
ATOM 1379 N N . VAL A 1 180 ? -12.286 52.826 55.529 1.00 60.69 180 VAL A N 1
ATOM 1380 C CA . VAL A 1 180 ? -11.967 53.840 54.499 1.00 60.69 180 VAL A CA 1
ATOM 1381 C C . VAL A 1 180 ? -10.748 53.633 53.568 1.00 60.69 180 VAL A C 1
ATOM 1383 O O . VAL A 1 180 ? -9.602 53.784 53.966 1.00 60.69 180 VAL A O 1
ATOM 1386 N N . ALA A 1 181 ? -11.064 53.333 52.292 1.00 58.97 181 ALA A N 1
ATOM 1387 C CA . ALA A 1 181 ? -10.814 54.081 51.027 1.00 58.97 181 ALA A CA 1
ATOM 1388 C C . ALA A 1 181 ? -9.561 55.009 50.877 1.00 58.97 181 ALA A C 1
ATOM 1390 O O . ALA A 1 181 ? -9.001 55.431 51.879 1.00 58.97 181 ALA A O 1
ATOM 1391 N N . PRO A 1 182 ? -9.181 55.494 49.661 1.00 58.22 182 PRO A N 1
ATOM 1392 C CA . PRO A 1 182 ? -9.835 55.351 48.352 1.00 58.22 182 PRO A CA 1
ATOM 1393 C C . PRO A 1 182 ? -8.903 55.054 47.145 1.00 58.22 182 PRO A C 1
ATOM 1395 O O . PRO A 1 182 ? -7.685 54.966 47.254 1.00 58.22 182 PRO A O 1
ATOM 1398 N N . ALA A 1 183 ? -9.583 54.895 46.001 1.00 52.59 183 ALA A N 1
ATOM 1399 C CA . ALA A 1 183 ? -9.227 55.120 44.592 1.00 52.59 183 ALA A CA 1
ATOM 1400 C C . ALA A 1 183 ? -7.900 55.823 44.254 1.00 52.59 183 ALA A C 1
ATOM 1402 O O . ALA A 1 183 ? -7.501 56.717 44.980 1.00 52.59 183 ALA A O 1
ATOM 1403 N N . PHE A 1 184 ? -7.324 55.506 43.086 1.00 54.44 184 PHE A N 1
ATOM 1404 C CA . PHE A 1 184 ? -7.156 56.438 41.954 1.00 54.44 184 PHE A CA 1
ATOM 1405 C C . PHE A 1 184 ? -6.767 55.642 40.688 1.00 54.44 184 PHE A C 1
ATOM 1407 O O . PHE A 1 184 ? -5.769 54.927 40.699 1.00 54.44 184 PHE A O 1
ATOM 1414 N N . ASP A 1 185 ? -7.656 55.736 39.693 1.00 50.94 185 ASP A N 1
ATOM 1415 C CA . ASP A 1 185 ? -7.499 55.805 38.224 1.00 50.94 185 ASP A CA 1
ATOM 1416 C C . ASP A 1 185 ? -6.369 55.046 37.499 1.00 50.94 185 ASP A C 1
ATOM 1418 O O . ASP A 1 185 ? -5.174 55.365 37.693 1.00 50.94 185 ASP A O 1
#

Nearest PDB structures (foldseek):
  4u8v-assembly1_B  TM=8.917E-01  e=1.581E-02  Escherichia coli
  7qco-assembly1_L  TM=3.288E-01  e=6.357E+00  Chroococcidiopsis sp. TS-821